Protein AF-A0A940JJ00-F1 (afdb_monomer_lite)

Foldseek 3Di:
DDDDDDDDPPPPPPPPPPPLPQPDFFDKFFDDKDKDDDDDDPLDPDDDDPPQNTDIDPGIAGNDDFADDWFWAAEPVRKTKTKHAHGKFAASNRHIDHFHFAPPLQQWHKIWIKIWDDDDRRGIDMGTLDMDTHGLPVERGKTKAAWYHAPQKIKIWIWGFDDACWDDDPPFTFGRLWTADTAFIWMDSHRPNDIDDGPGDSCGGLLNDGRPQNAKDAAGRKYWAHCDYNNPNVPPQKTKIKGFIEHPPDPPDDSSQPGQAWHFFIWMKIANDDPVIRSHLQRMWTFQFADPVRHTDTDSDPVRHDGPDGRGLQATDKYWYQDPVVRDIDMDGGSRCRRTVHDD

pLDDT: mean 90.69, std 15.45, range [32.84, 98.88]

Sequence (344 aa):
MRNNFFITFLVCGAVIFSDAKAQIPPDTLHFEPFVWKSEAPTSCPFPWSKELTGIKFLGRKSGLWFGDTWYPSWASDDKLYSPWTDGHVNRLDGTRDQSSSLIGGGQFATTGQGVMEGDDPMTLKVYSLGILTASALPYTGRYPSGSLVYNGVWYYSTYCLGPSGDAVYGNLHTNWPWMGPVVGFRYSTNYGRSWTDCPLTPDKPLFGETGINGYPVKIGSPHFVDFGKNMEYSPDGKAYLVAHGADTTDTKYRFWNDSWITGDQIYLLRVTPSIENINDKSKYEYYAGKDKKGEPIWTNDFNKIKPLLEWNDNMGCVTITYNPGLKKYLMCVTDGGNTVSEMH

Radius of gyration: 22.99 Å; chains: 1; bounding box: 64×93×50 Å

Secondary structure (DSSP, 8-state):
----------------------PPPPPEEE---EEE-----TT--SPPPSS---EEE-SEEE----EEEE--EE-TTS-EEEEEEEEEEE-TTS-EEEE-TTTTTTTT-EEEEEEEE-S-TTT-EEEEEEEEE---TTSSEEEEEEEEEETTEEEEEEEEEES-SSEEETTEEESS-EEEEEEEEEEESSTTSS-BPPS-BTTB-TT----GGG---SSEEEEE-B-SGGGTT-SSSPEEEEEEE--TT-SS--TTSS-SS--SEEEEEEE--STTTTT-GGG-EEEEEE-TTSPEEEES-GGG---SEE-TT---SEEEEEETTTTEEEEEE---TTSSSS--

Structure (mmCIF, N/CA/C/O backbone):
data_AF-A0A940JJ00-F1
#
_entry.id   AF-A0A940JJ00-F1
#
loop_
_atom_site.group_PDB
_atom_site.id
_atom_site.type_symbol
_atom_site.label_atom_id
_atom_site.label_alt_id
_atom_site.label_comp_id
_atom_site.label_asym_id
_atom_site.label_entity_id
_atom_site.label_seq_id
_atom_site.pdbx_PDB_ins_code
_atom_site.Cartn_x
_atom_site.Cartn_y
_atom_site.Cartn_z
_atom_site.occupancy
_atom_site.B_iso_or_equiv
_atom_site.auth_seq_id
_atom_site.auth_comp_id
_atom_site.auth_asym_id
_atom_site.auth_atom_id
_atom_site.pdbx_PDB_model_num
ATOM 1 N N . MET A 1 1 ? 41.783 -65.817 -21.230 1.00 44.56 1 MET A N 1
ATOM 2 C CA . MET A 1 1 ? 42.187 -64.487 -20.729 1.00 44.56 1 MET A CA 1
ATOM 3 C C . MET A 1 1 ? 41.525 -63.427 -21.596 1.00 44.56 1 MET A C 1
ATOM 5 O O . MET A 1 1 ? 42.001 -63.154 -22.687 1.00 44.56 1 MET A O 1
ATOM 9 N N . ARG A 1 2 ? 40.357 -62.930 -21.176 1.00 35.19 2 ARG A N 1
ATOM 10 C CA . ARG A 1 2 ? 39.651 -61.813 -21.819 1.00 35.19 2 ARG A CA 1
ATOM 11 C C . ARG A 1 2 ? 39.635 -60.679 -20.799 1.00 35.19 2 ARG A C 1
ATOM 13 O O . ARG A 1 2 ? 39.040 -60.835 -19.739 1.00 35.19 2 ARG A O 1
ATOM 20 N N . ASN A 1 3 ? 40.372 -59.612 -21.096 1.00 36.62 3 ASN A N 1
ATOM 21 C CA . ASN A 1 3 ? 40.446 -58.416 -20.266 1.00 36.62 3 ASN A CA 1
ATOM 22 C C . ASN A 1 3 ? 39.130 -57.643 -20.375 1.00 36.62 3 ASN A C 1
ATOM 24 O O . ASN A 1 3 ? 38.740 -57.232 -21.467 1.00 36.62 3 ASN A O 1
ATOM 28 N N . ASN A 1 4 ? 38.470 -57.446 -19.236 1.00 34.06 4 ASN A N 1
ATOM 29 C CA . ASN A 1 4 ? 37.343 -56.535 -19.089 1.00 34.06 4 ASN A CA 1
ATOM 30 C C . ASN A 1 4 ? 37.871 -55.096 -19.073 1.00 34.06 4 ASN A C 1
ATOM 32 O O . ASN A 1 4 ? 38.551 -54.700 -18.129 1.00 34.06 4 ASN A O 1
ATOM 36 N N . PHE A 1 5 ? 37.545 -54.313 -20.100 1.00 34.72 5 PHE A N 1
ATOM 37 C CA . PHE A 1 5 ? 37.681 -52.858 -20.068 1.00 34.72 5 PHE A CA 1
ATOM 38 C C . PHE A 1 5 ? 36.401 -52.265 -19.470 1.00 34.72 5 PHE A C 1
ATOM 40 O O . PHE A 1 5 ? 35.351 -52.271 -20.109 1.00 34.72 5 PHE A O 1
ATOM 47 N N . PHE A 1 6 ? 36.487 -51.763 -18.239 1.00 33.47 6 PHE A N 1
ATOM 48 C CA . PHE A 1 6 ? 35.488 -50.858 -17.675 1.00 33.47 6 PHE A CA 1
ATOM 49 C C . PHE A 1 6 ? 35.823 -49.433 -18.131 1.00 33.47 6 PHE A C 1
ATOM 51 O O . PHE A 1 6 ? 36.883 -48.907 -17.800 1.00 33.47 6 PHE A O 1
ATOM 58 N N . ILE A 1 7 ? 34.928 -48.817 -18.906 1.00 33.53 7 ILE A N 1
ATOM 59 C CA . ILE A 1 7 ? 34.978 -47.389 -19.237 1.00 33.53 7 ILE A CA 1
ATOM 60 C C . ILE A 1 7 ? 34.133 -46.661 -18.193 1.00 33.53 7 ILE A C 1
ATOM 62 O O . ILE A 1 7 ? 32.905 -46.737 -18.208 1.00 33.53 7 ILE A O 1
ATOM 66 N N . THR A 1 8 ? 34.794 -45.971 -17.270 1.00 33.16 8 THR A N 1
ATOM 67 C CA . THR A 1 8 ? 34.146 -45.070 -16.314 1.00 33.16 8 THR A CA 1
ATOM 68 C C . THR A 1 8 ? 33.878 -43.738 -17.011 1.00 33.16 8 THR A C 1
ATOM 70 O O . THR A 1 8 ? 34.810 -42.990 -17.298 1.00 33.16 8 THR A O 1
ATOM 73 N N . PHE A 1 9 ? 32.611 -43.427 -17.292 1.00 32.97 9 PHE A N 1
ATOM 74 C CA . PHE A 1 9 ? 32.206 -42.083 -17.706 1.00 32.97 9 PHE A CA 1
ATOM 75 C C . PHE A 1 9 ? 32.206 -41.164 -16.481 1.00 32.97 9 PHE A C 1
ATOM 77 O O . PHE A 1 9 ? 31.298 -41.204 -15.654 1.00 32.97 9 PHE A O 1
ATOM 84 N N . LEU A 1 10 ? 33.244 -40.337 -16.362 1.00 32.84 10 LEU A N 1
ATOM 85 C CA . LEU A 1 10 ? 33.286 -39.238 -15.407 1.00 32.84 10 LEU A CA 1
ATOM 86 C C . LEU A 1 10 ? 32.466 -38.076 -15.991 1.00 32.84 10 LEU A C 1
ATOM 88 O O . LEU A 1 10 ? 32.959 -37.300 -16.807 1.00 32.84 10 LEU A O 1
ATOM 92 N N . VAL A 1 11 ? 31.190 -37.973 -15.619 1.00 37.66 11 VAL A N 1
ATOM 93 C CA . VAL A 1 11 ? 30.383 -36.784 -15.921 1.00 37.66 11 VAL A CA 1
ATOM 94 C C . VAL A 1 11 ? 30.796 -35.694 -14.933 1.00 37.66 11 VAL A C 1
ATOM 96 O O . VAL A 1 11 ? 30.236 -35.575 -13.846 1.00 37.66 11 VAL A O 1
ATOM 99 N N . CYS A 1 12 ? 31.809 -34.905 -15.296 1.00 34.50 12 CYS A N 1
ATOM 100 C CA . CYS A 1 12 ? 32.065 -33.620 -14.653 1.00 34.50 12 CYS A CA 1
ATOM 101 C C . CYS A 1 12 ? 30.927 -32.666 -15.029 1.00 34.50 12 CYS A C 1
ATOM 103 O O . CYS A 1 12 ? 30.996 -31.963 -16.036 1.00 34.50 12 CYS A O 1
ATOM 105 N N . GLY A 1 13 ? 29.860 -32.663 -14.231 1.00 35.84 13 GLY A N 1
ATOM 106 C CA . GLY A 1 13 ? 28.885 -31.583 -14.246 1.00 35.84 13 GLY A CA 1
ATOM 107 C C . GLY A 1 13 ? 29.591 -30.304 -13.816 1.00 35.84 13 GLY A C 1
ATOM 108 O O . GLY A 1 13 ? 29.854 -30.109 -12.632 1.00 35.84 13 GLY A O 1
ATOM 109 N N . ALA A 1 14 ? 29.944 -29.458 -14.781 1.00 35.00 14 ALA A N 1
ATOM 110 C CA . ALA A 1 14 ? 30.375 -28.101 -14.506 1.00 35.00 14 ALA A CA 1
ATOM 111 C C . ALA A 1 14 ? 29.210 -27.381 -13.819 1.00 35.00 14 ALA A C 1
ATOM 113 O O . ALA A 1 14 ? 28.226 -27.010 -14.461 1.00 35.00 14 ALA A O 1
ATOM 114 N N . VAL A 1 15 ? 29.302 -27.214 -12.501 1.00 37.66 15 VAL A N 1
ATOM 115 C CA . VAL A 1 15 ? 28.490 -26.234 -11.788 1.00 37.66 15 VAL A CA 1
ATOM 116 C C . VAL A 1 15 ? 29.002 -24.883 -12.260 1.00 37.66 15 VAL A C 1
ATOM 118 O O . VAL A 1 15 ? 30.015 -24.382 -11.776 1.00 37.66 15 VAL A O 1
ATOM 121 N N . ILE A 1 16 ? 28.344 -24.324 -13.273 1.00 35.94 16 ILE A N 1
ATOM 122 C CA . ILE A 1 16 ? 28.496 -22.914 -13.600 1.00 35.94 16 ILE A CA 1
ATOM 123 C C . ILE A 1 16 ? 27.848 -22.181 -12.430 1.00 35.94 16 ILE A C 1
ATOM 125 O O . ILE A 1 16 ? 26.635 -21.981 -12.397 1.00 35.94 16 ILE A O 1
ATOM 129 N N . PHE A 1 17 ? 28.655 -21.815 -11.436 1.00 37.50 17 PHE A N 1
ATOM 130 C CA . PHE A 1 17 ? 28.321 -20.665 -10.621 1.00 37.50 17 PHE A CA 1
ATOM 131 C C . PHE A 1 17 ? 28.290 -19.498 -11.601 1.00 37.50 17 PHE A C 1
ATOM 133 O O . PHE A 1 17 ? 29.327 -19.055 -12.090 1.00 37.50 17 PHE A O 1
ATOM 140 N N . SER A 1 18 ? 27.092 -19.056 -11.983 1.00 39.31 18 SER A N 1
ATOM 141 C CA . SER A 1 18 ? 26.970 -17.705 -12.494 1.00 39.31 18 SER A CA 1
ATOM 142 C C . SER A 1 18 ? 27.413 -16.828 -11.334 1.00 39.31 18 SER A C 1
ATOM 144 O O . SER A 1 18 ? 26.672 -16.688 -10.358 1.00 39.31 18 SER A O 1
ATOM 146 N N . ASP A 1 19 ? 28.632 -16.303 -11.404 1.00 40.75 19 ASP A N 1
ATOM 147 C CA . ASP A 1 19 ? 29.010 -15.139 -10.625 1.00 40.75 19 ASP A CA 1
ATOM 148 C C . ASP A 1 19 ? 28.025 -14.044 -11.035 1.00 40.75 19 ASP A C 1
ATOM 150 O O . ASP A 1 19 ? 28.226 -13.324 -12.015 1.00 40.75 19 ASP A O 1
ATOM 154 N N . ALA A 1 20 ? 26.887 -13.982 -10.335 1.00 44.97 20 ALA A N 1
ATOM 155 C CA . ALA A 1 20 ? 26.045 -12.808 -10.312 1.00 44.97 20 ALA A CA 1
ATOM 156 C C . ALA A 1 20 ? 27.013 -11.695 -9.952 1.00 44.97 20 ALA A C 1
ATOM 158 O O . ALA A 1 20 ? 27.569 -11.716 -8.851 1.00 44.97 20 ALA A O 1
ATOM 159 N N . LYS A 1 21 ? 27.315 -10.821 -10.920 1.00 53.66 21 LYS A N 1
ATOM 160 C CA . LYS A 1 21 ? 28.239 -9.704 -10.726 1.00 53.66 21 LYS A CA 1
ATOM 161 C C . LYS A 1 21 ? 27.839 -9.073 -9.406 1.00 53.66 21 LYS A C 1
ATOM 163 O O . LYS A 1 21 ? 26.704 -8.611 -9.297 1.00 53.66 21 LYS A O 1
ATOM 168 N N . ALA A 1 22 ? 28.705 -9.188 -8.396 1.00 56.75 22 ALA A N 1
ATOM 169 C CA . ALA A 1 22 ? 28.368 -8.789 -7.042 1.00 56.75 22 ALA A CA 1
ATOM 170 C C . ALA A 1 22 ? 27.810 -7.369 -7.124 1.00 56.75 22 ALA A C 1
ATOM 172 O O . ALA A 1 22 ? 28.500 -6.472 -7.614 1.00 56.75 22 ALA A O 1
ATOM 173 N N . GLN A 1 23 ? 26.531 -7.195 -6.775 1.00 68.44 23 GLN A N 1
ATOM 174 C CA . GLN A 1 23 ? 25.928 -5.873 -6.810 1.00 68.44 23 GLN A CA 1
ATOM 175 C C . GLN A 1 23 ? 26.786 -4.964 -5.939 1.00 68.44 23 GLN A C 1
ATOM 177 O O . GLN A 1 23 ? 27.086 -5.303 -4.793 1.00 68.44 23 GLN A O 1
ATOM 182 N N . ILE A 1 24 ? 27.238 -3.856 -6.522 1.00 70.44 24 ILE A N 1
ATOM 183 C CA . ILE A 1 24 ? 28.052 -2.880 -5.810 1.00 70.44 24 ILE A CA 1
ATOM 184 C C . ILE A 1 24 ? 27.194 -2.363 -4.647 1.00 70.44 24 ILE A C 1
ATOM 186 O O . ILE A 1 24 ? 26.051 -1.965 -4.900 1.00 70.44 24 ILE A O 1
ATOM 190 N N . PRO A 1 25 ? 27.693 -2.403 -3.395 1.00 76.25 25 PRO A N 1
ATOM 191 C CA . PRO A 1 25 ? 26.965 -1.856 -2.259 1.00 76.25 25 PRO A CA 1
ATOM 192 C C . PRO A 1 25 ? 26.561 -0.402 -2.526 1.00 76.25 25 PRO A C 1
ATOM 194 O O . PRO A 1 25 ? 27.319 0.320 -3.180 1.00 76.25 25 PRO A O 1
ATOM 197 N N . PRO A 1 26 ? 25.392 0.046 -2.039 1.00 83.94 26 PRO A N 1
ATOM 198 C CA . PRO A 1 26 ? 24.998 1.434 -2.209 1.00 83.94 26 PRO A CA 1
ATOM 199 C C . PRO A 1 26 ? 25.985 2.361 -1.499 1.00 83.94 26 PRO A C 1
ATOM 201 O O . PRO A 1 26 ? 26.572 2.004 -0.473 1.00 83.94 26 PRO A O 1
ATOM 204 N N . ASP A 1 27 ? 26.099 3.590 -1.996 1.00 88.88 27 ASP A N 1
ATOM 205 C CA . ASP A 1 27 ? 26.839 4.622 -1.283 1.00 88.88 27 ASP A CA 1
ATOM 206 C C . ASP A 1 27 ? 26.281 4.799 0.133 1.00 88.88 27 ASP A C 1
ATOM 208 O O . ASP A 1 27 ? 25.075 4.719 0.379 1.00 88.88 27 ASP A O 1
ATOM 212 N N . THR A 1 28 ? 27.165 5.070 1.087 1.00 93.00 28 THR A N 1
ATOM 213 C CA . THR A 1 28 ? 26.748 5.558 2.399 1.00 93.00 28 THR A CA 1
ATOM 214 C C . THR A 1 28 ? 26.722 7.076 2.359 1.00 93.00 28 THR A C 1
ATOM 216 O O . THR A 1 28 ? 27.753 7.711 2.152 1.00 93.00 28 THR A O 1
ATOM 219 N N . LEU A 1 29 ? 25.554 7.661 2.603 1.00 93.81 29 LEU A N 1
ATOM 220 C CA . LEU A 1 29 ? 25.380 9.106 2.661 1.00 93.81 29 LEU A CA 1
ATOM 221 C C . LEU A 1 29 ? 25.318 9.567 4.116 1.00 93.81 29 LEU A C 1
ATOM 223 O O . LEU A 1 29 ? 24.692 8.917 4.960 1.00 93.81 29 LEU A O 1
ATOM 227 N N . HIS A 1 30 ? 25.945 10.710 4.386 1.00 95.88 30 HIS A N 1
ATOM 228 C CA . HIS A 1 30 ? 26.040 11.306 5.713 1.00 95.88 30 HIS A CA 1
ATOM 229 C C . HIS A 1 30 ? 25.425 12.706 5.745 1.00 95.88 30 HIS A C 1
ATOM 231 O O . HIS A 1 30 ? 25.476 13.438 4.759 1.00 95.88 30 HIS A O 1
ATOM 237 N N . PHE A 1 31 ? 24.847 13.065 6.886 1.00 95.00 31 PHE A N 1
ATOM 238 C CA . PHE A 1 31 ? 24.313 14.394 7.184 1.00 95.00 31 PHE A CA 1
ATOM 239 C C . PHE A 1 31 ? 24.409 14.657 8.690 1.00 95.00 31 PHE A C 1
ATOM 241 O O .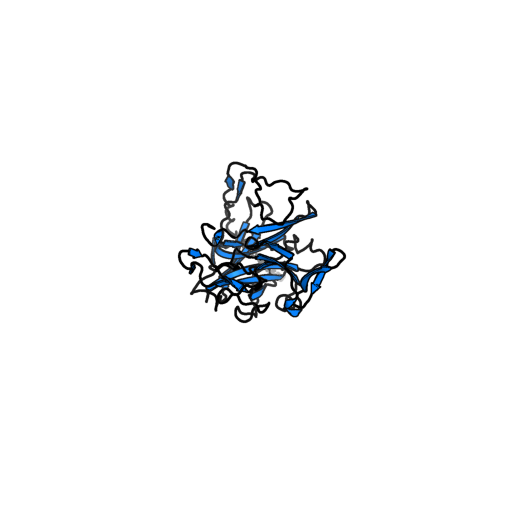 PHE A 1 31 ? 24.599 13.723 9.468 1.00 95.00 31 PHE A O 1
ATOM 248 N N . GLU A 1 32 ? 24.279 15.913 9.114 1.00 97.62 32 GLU A N 1
ATOM 249 C CA . GLU A 1 32 ? 24.322 16.242 10.540 1.00 97.62 32 GLU A CA 1
ATOM 250 C C . GLU A 1 32 ? 23.150 15.581 11.287 1.00 97.62 32 GLU A C 1
ATOM 252 O O . GLU A 1 32 ? 21.994 15.772 10.898 1.00 97.62 32 GLU A O 1
ATOM 257 N N . PRO A 1 33 ? 23.400 14.793 12.349 1.00 97.56 33 PRO A N 1
ATOM 258 C CA . PRO A 1 33 ? 22.334 14.204 13.146 1.00 97.56 33 PRO A CA 1
ATOM 259 C C . PRO A 1 33 ? 21.458 15.282 13.788 1.00 97.56 33 PRO A C 1
ATOM 261 O O . PRO A 1 33 ? 21.962 16.254 14.348 1.00 97.56 33 PRO A O 1
ATOM 264 N N . PHE A 1 34 ? 20.144 15.072 13.803 1.00 96.88 34 PHE A N 1
ATOM 265 C CA . PHE A 1 34 ? 19.212 16.010 14.424 1.00 96.88 34 PHE A CA 1
ATOM 266 C C . PHE A 1 34 ? 18.031 15.290 15.072 1.00 96.88 34 PHE A C 1
ATOM 268 O O . PHE A 1 34 ? 17.657 14.176 14.698 1.00 96.88 34 PHE A O 1
ATOM 275 N N . VAL A 1 35 ? 17.447 15.934 16.079 1.00 96.19 35 VAL A N 1
ATOM 276 C CA . VAL A 1 35 ? 16.165 15.517 16.650 1.00 96.19 35 VAL A CA 1
ATOM 277 C C . VAL A 1 35 ? 15.070 16.177 15.829 1.00 96.19 35 VAL A C 1
ATOM 279 O O . VAL A 1 35 ? 15.075 17.396 15.656 1.00 96.19 35 VAL A O 1
ATOM 282 N N . TRP A 1 36 ? 14.152 15.376 15.302 1.00 93.38 36 TRP A N 1
ATOM 283 C CA . TRP A 1 36 ? 13.002 15.894 14.583 1.00 93.38 36 TRP A CA 1
ATOM 284 C C . TRP A 1 36 ? 12.092 16.642 15.553 1.00 93.38 36 TRP A C 1
ATOM 286 O O . TRP A 1 36 ? 11.691 16.112 16.593 1.00 93.38 36 TRP A O 1
ATOM 296 N N . LYS A 1 37 ? 11.799 17.897 15.219 1.00 90.56 37 LYS A N 1
ATOM 297 C CA . LYS A 1 37 ? 10.940 18.754 16.024 1.00 90.56 37 LYS A CA 1
ATOM 298 C C . LYS A 1 37 ? 9.490 18.381 15.731 1.00 90.56 37 LYS A C 1
ATOM 300 O O . LYS A 1 37 ? 8.967 18.701 14.671 1.00 90.56 37 LYS A O 1
ATOM 305 N N . SER A 1 38 ? 8.866 17.667 16.660 1.00 85.81 38 SER A N 1
ATOM 306 C CA . SER A 1 38 ? 7.478 17.245 16.503 1.00 85.81 38 SER A CA 1
ATOM 307 C C . SER A 1 38 ? 6.548 18.420 16.807 1.00 85.81 38 SER A C 1
ATOM 309 O O . SER A 1 38 ? 6.347 18.766 17.970 1.00 85.81 38 SER A O 1
ATOM 311 N N . GLU A 1 39 ? 5.978 19.030 15.770 1.00 84.94 39 GLU A N 1
ATOM 312 C CA . GLU A 1 39 ? 5.044 20.159 15.874 1.00 84.94 39 GLU A CA 1
ATOM 313 C C . GLU A 1 39 ? 3.749 19.821 15.137 1.00 84.94 39 GLU A C 1
ATOM 315 O O . GLU A 1 39 ? 3.539 20.227 13.999 1.00 84.94 39 GLU A O 1
ATOM 320 N N . ALA A 1 40 ? 2.883 19.029 15.773 1.00 83.75 40 ALA A N 1
ATOM 321 C CA . ALA A 1 40 ? 1.558 18.788 15.216 1.00 83.75 40 ALA A CA 1
ATOM 322 C C . ALA A 1 40 ? 0.738 20.094 15.251 1.00 83.75 40 ALA A C 1
ATOM 324 O O . ALA A 1 40 ? 0.780 20.806 16.263 1.00 83.75 40 ALA A O 1
ATOM 325 N N . PRO A 1 41 ? -0.021 20.418 14.191 1.00 85.25 41 PRO A N 1
ATOM 326 C CA . PRO A 1 41 ? -0.912 21.573 14.194 1.00 85.25 41 PRO A CA 1
ATOM 327 C C . PRO A 1 41 ? -1.976 21.433 15.290 1.00 85.25 41 PRO A C 1
ATOM 329 O O . PRO A 1 41 ? -2.355 20.331 15.688 1.00 85.25 41 PRO A O 1
ATOM 332 N N . THR A 1 42 ? -2.506 22.564 15.758 1.00 86.81 42 THR A N 1
ATOM 333 C CA . THR A 1 42 ? -3.519 22.606 16.831 1.00 86.81 42 THR A CA 1
ATOM 334 C C . THR A 1 42 ? -4.826 21.894 16.473 1.00 86.81 42 THR A C 1
ATOM 336 O O . THR A 1 42 ? -5.595 21.560 17.370 1.00 86.81 42 THR A O 1
ATOM 339 N N . SER A 1 43 ? -5.076 21.656 15.183 1.00 89.31 43 SER A N 1
ATOM 340 C CA . SER A 1 43 ? -6.220 20.905 14.662 1.00 89.31 43 SER A CA 1
ATOM 341 C C . SER A 1 43 ? -6.061 19.384 14.745 1.00 89.31 43 SER A C 1
ATOM 343 O O . SER A 1 43 ? -7.041 18.680 14.507 1.00 89.31 43 SER A O 1
ATOM 345 N N . CYS A 1 44 ? -4.871 18.867 15.073 1.00 91.88 44 CYS A N 1
ATOM 346 C CA . CYS A 1 44 ? -4.629 17.431 15.184 1.00 91.88 44 CYS A CA 1
ATOM 347 C C . CYS A 1 44 ? -5.499 16.821 16.301 1.00 91.88 44 CYS A C 1
ATOM 349 O O . CYS A 1 44 ? -5.365 17.216 17.464 1.00 91.88 44 CYS A O 1
ATOM 351 N N . PRO A 1 45 ? -6.371 15.842 15.993 1.00 93.69 45 PRO A N 1
ATOM 352 C CA . PRO A 1 45 ? -7.280 15.267 16.981 1.00 93.69 45 PRO A CA 1
ATOM 353 C C . PRO A 1 45 ? -6.608 14.201 17.862 1.00 93.69 45 PRO A C 1
ATOM 355 O O . PRO A 1 45 ? -7.228 13.693 18.799 1.00 93.69 45 PRO A O 1
ATOM 358 N N . PHE A 1 46 ? -5.356 13.829 17.572 1.00 93.25 46 PHE A N 1
ATOM 359 C CA . PHE A 1 46 ? -4.667 12.743 18.263 1.00 93.25 46 PHE A CA 1
ATOM 360 C C . PHE A 1 46 ? -3.861 13.250 19.457 1.00 93.25 46 PHE A C 1
ATOM 362 O O . PHE A 1 46 ? -3.109 14.220 19.343 1.00 93.25 46 PHE A O 1
ATOM 369 N N . PRO A 1 47 ? -3.964 12.580 20.616 1.00 92.94 47 PRO A N 1
ATOM 370 C CA . PRO A 1 47 ? -3.163 12.940 21.767 1.00 92.94 47 PRO A CA 1
ATOM 371 C C . PRO A 1 47 ? -1.689 12.605 21.529 1.00 92.94 47 PRO A C 1
ATOM 373 O O . PRO A 1 47 ? -1.344 11.593 20.917 1.00 92.94 47 PRO A O 1
ATOM 376 N N . TRP A 1 48 ? -0.817 13.417 22.118 1.00 92.31 48 TRP A N 1
ATOM 377 C CA . TRP A 1 48 ? 0.609 13.129 22.179 1.00 92.31 48 TRP A CA 1
ATOM 378 C C . TRP A 1 48 ? 0.886 11.788 22.862 1.00 92.31 48 TRP A C 1
ATOM 380 O O . TRP A 1 48 ? 0.313 11.466 23.910 1.00 92.31 48 TRP A O 1
ATOM 390 N N . SER A 1 49 ? 1.811 11.021 22.283 1.00 92.62 49 SER A N 1
ATOM 391 C CA . SER A 1 49 ? 2.295 9.792 22.903 1.00 92.62 49 SER A CA 1
ATOM 392 C C . SER A 1 49 ? 3.022 10.105 24.210 1.00 92.62 49 SER A C 1
ATOM 394 O O . SER A 1 49 ? 3.853 11.008 24.283 1.00 92.62 49 SER A O 1
ATOM 396 N N . LYS A 1 50 ? 2.716 9.328 25.253 1.00 93.31 50 LYS A N 1
ATOM 397 C CA . LYS A 1 50 ? 3.392 9.405 26.559 1.00 93.31 50 LYS A CA 1
ATOM 398 C C . LYS A 1 50 ? 4.616 8.488 26.650 1.00 93.31 50 LYS A C 1
ATOM 400 O O . LYS A 1 50 ? 5.380 8.599 27.600 1.00 93.31 50 LYS A O 1
ATOM 405 N N . GLU A 1 51 ? 4.776 7.576 25.690 1.00 93.62 51 GLU A N 1
ATOM 406 C CA . GLU A 1 51 ? 5.835 6.556 25.675 1.00 93.62 51 GLU A CA 1
ATOM 407 C C . GLU A 1 51 ? 6.895 6.841 24.601 1.00 93.62 51 GLU A C 1
ATOM 409 O O . GLU A 1 51 ? 8.084 6.656 24.840 1.00 93.62 51 GLU A O 1
ATOM 414 N N . LEU A 1 52 ? 6.474 7.319 23.425 1.00 91.75 52 LEU A N 1
ATOM 415 C CA . LEU A 1 52 ? 7.350 7.653 22.298 1.00 91.75 52 LEU A CA 1
ATOM 416 C C . LEU A 1 52 ? 7.364 9.172 22.124 1.00 91.75 52 LEU A C 1
ATOM 418 O O . LEU A 1 52 ? 6.461 9.738 21.516 1.00 91.75 52 LEU A O 1
ATOM 422 N N . THR A 1 53 ? 8.361 9.835 22.705 1.00 91.88 53 THR A N 1
ATOM 423 C CA . THR A 1 53 ? 8.368 11.299 22.879 1.00 91.88 53 THR A CA 1
ATOM 424 C C . THR A 1 53 ? 9.208 12.059 21.852 1.00 91.88 53 THR A C 1
ATOM 426 O O . THR A 1 53 ? 9.259 13.285 21.897 1.00 91.88 53 THR A O 1
ATOM 429 N N . GLY A 1 54 ? 9.862 11.368 20.915 1.00 91.81 54 GLY A N 1
ATOM 430 C CA . GLY A 1 54 ? 10.634 12.019 19.860 1.00 91.81 54 GLY A CA 1
ATOM 431 C C . GLY A 1 54 ? 11.288 11.048 18.883 1.00 91.81 54 GLY A C 1
ATOM 432 O O . GLY A 1 54 ? 11.367 9.845 19.131 1.00 91.81 54 GLY A O 1
ATOM 433 N N . ILE A 1 55 ? 11.777 11.599 17.772 1.00 93.19 55 ILE A N 1
ATOM 434 C CA . ILE A 1 55 ? 12.504 10.880 16.720 1.00 93.19 55 ILE A CA 1
ATOM 435 C C . ILE A 1 55 ? 13.858 11.566 16.532 1.00 93.19 55 ILE A C 1
ATOM 437 O O . ILE A 1 55 ? 13.927 12.789 16.418 1.00 93.19 55 ILE A O 1
ATOM 441 N N . LYS A 1 56 ? 14.945 10.791 16.490 1.00 94.88 56 LYS A N 1
ATOM 442 C CA . LYS A 1 56 ? 16.290 11.293 16.181 1.00 94.88 56 LYS A CA 1
ATOM 443 C C . LYS A 1 56 ? 16.798 10.650 14.901 1.00 94.88 56 LYS A C 1
ATOM 445 O O . LYS A 1 56 ? 16.924 9.431 14.827 1.00 94.88 56 LYS A O 1
ATOM 450 N N . PHE A 1 57 ? 17.164 11.480 13.934 1.00 95.06 57 PHE A N 1
ATOM 451 C CA . PHE A 1 57 ? 17.882 11.049 12.746 1.00 95.06 57 PHE A CA 1
ATOM 452 C C . PHE A 1 57 ? 19.377 10.983 13.059 1.00 95.06 57 PHE A C 1
ATOM 454 O O . PHE A 1 57 ? 19.962 11.931 13.582 1.00 95.06 57 PHE A O 1
ATOM 461 N N . LEU A 1 58 ? 19.997 9.840 12.758 1.00 94.94 58 LEU A N 1
ATOM 462 C CA . LEU A 1 58 ? 21.377 9.543 13.157 1.00 94.94 58 LEU A CA 1
ATOM 463 C C . LEU A 1 58 ? 22.441 10.062 12.179 1.00 94.94 58 LEU A C 1
ATOM 465 O O . LEU A 1 58 ? 23.621 9.809 12.398 1.00 94.94 58 LEU A O 1
ATOM 469 N N . GLY A 1 59 ? 22.052 10.767 11.114 1.00 95.62 59 GLY A N 1
ATOM 470 C CA . GLY A 1 59 ? 23.014 11.355 10.180 1.00 95.62 59 GLY A CA 1
ATOM 471 C C . GLY A 1 59 ? 23.632 10.377 9.180 1.00 95.62 59 GLY A C 1
ATOM 472 O O . GLY A 1 59 ? 24.682 10.659 8.606 1.00 95.62 59 GLY A O 1
ATOM 473 N N . ARG A 1 60 ? 23.021 9.205 8.979 1.00 94.19 60 ARG A N 1
ATOM 474 C CA . ARG A 1 60 ? 23.481 8.190 8.025 1.00 94.19 60 ARG A CA 1
ATOM 475 C C . ARG A 1 60 ? 22.293 7.565 7.307 1.00 94.19 60 ARG A C 1
ATOM 477 O O . ARG A 1 60 ? 21.310 7.212 7.957 1.00 94.19 60 ARG A O 1
ATOM 484 N N . LYS A 1 61 ? 22.393 7.408 5.988 1.00 92.44 61 LYS A N 1
ATOM 485 C CA . LYS A 1 61 ? 21.415 6.680 5.167 1.00 92.44 61 LYS A CA 1
ATOM 486 C C . LYS A 1 61 ? 22.094 5.965 4.004 1.00 92.44 61 LYS A C 1
ATOM 488 O O . LYS A 1 61 ? 23.181 6.366 3.585 1.00 92.44 61 LYS A O 1
ATOM 493 N N . SER A 1 62 ? 21.434 4.958 3.443 1.00 91.31 62 SER A N 1
ATOM 494 C CA . SER A 1 62 ? 21.878 4.356 2.190 1.00 91.31 62 SER A CA 1
ATOM 495 C C . SER A 1 62 ? 21.619 5.283 0.994 1.00 91.31 62 SER A C 1
ATOM 497 O O . SER A 1 62 ? 20.739 6.156 1.000 1.00 91.31 62 SER A O 1
ATOM 499 N N . GLY A 1 63 ? 22.430 5.104 -0.042 1.00 89.81 63 GLY A N 1
ATOM 500 C CA . GLY A 1 63 ? 22.316 5.731 -1.355 1.00 89.81 63 GLY A CA 1
ATOM 501 C C . GLY A 1 63 ? 21.411 4.957 -2.313 1.00 89.81 63 GLY A C 1
ATOM 502 O O . GLY A 1 63 ? 21.471 5.184 -3.515 1.00 89.81 63 GLY A O 1
ATOM 503 N N . LEU A 1 64 ? 20.599 4.024 -1.803 1.00 87.81 64 LEU A N 1
ATOM 504 C CA . LEU A 1 64 ? 19.634 3.287 -2.613 1.00 87.81 64 LEU A CA 1
ATOM 505 C C . LEU A 1 64 ? 18.605 4.264 -3.195 1.00 87.81 64 LEU A C 1
ATOM 507 O O . LEU A 1 64 ? 17.968 5.021 -2.463 1.00 87.81 64 LEU A O 1
ATOM 511 N N . TRP A 1 65 ? 18.450 4.234 -4.517 1.00 86.25 65 TRP A N 1
ATOM 512 C CA . TRP A 1 65 ? 17.483 5.051 -5.240 1.00 86.25 65 TRP A CA 1
ATOM 513 C C . TRP A 1 65 ? 16.965 4.275 -6.448 1.00 86.25 65 TRP A C 1
ATOM 515 O O . TRP A 1 65 ? 17.704 3.996 -7.395 1.00 86.25 65 TRP A O 1
ATOM 525 N N . PHE A 1 66 ? 15.696 3.876 -6.382 1.00 87.38 66 PHE A N 1
ATOM 526 C CA . PHE A 1 66 ? 15.140 2.888 -7.301 1.00 87.38 66 PHE A CA 1
ATOM 527 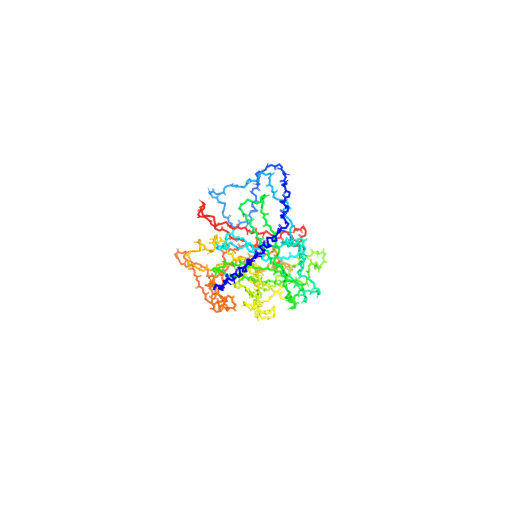C C . PHE A 1 66 ? 13.879 3.339 -8.017 1.00 87.38 66 PHE A C 1
ATOM 529 O O . PHE A 1 66 ? 13.741 3.000 -9.185 1.00 87.38 66 PHE A O 1
ATOM 536 N N . GLY A 1 67 ? 12.988 4.074 -7.359 1.00 90.19 67 GLY A N 1
ATOM 537 C CA . GLY A 1 67 ? 11.750 4.587 -7.939 1.00 90.19 67 GLY A CA 1
ATOM 538 C C . GLY A 1 67 ? 10.812 5.126 -6.867 1.00 90.19 67 GLY A C 1
ATOM 539 O O . GLY A 1 67 ? 11.157 5.086 -5.683 1.00 90.19 67 GLY A O 1
ATOM 540 N N . ASP A 1 68 ? 9.643 5.597 -7.289 1.00 88.75 68 ASP A N 1
ATOM 541 C CA . ASP A 1 68 ? 8.684 6.287 -6.418 1.00 88.75 68 ASP A CA 1
ATOM 542 C C . ASP A 1 68 ? 8.026 5.361 -5.389 1.00 88.75 68 ASP A C 1
ATOM 544 O O . ASP A 1 68 ? 7.706 5.784 -4.280 1.00 88.75 68 ASP A O 1
ATOM 548 N N . THR A 1 69 ? 7.826 4.085 -5.735 1.00 92.50 69 THR A N 1
ATOM 549 C CA . THR A 1 69 ? 7.061 3.140 -4.904 1.00 92.50 69 THR A CA 1
ATOM 550 C C . THR A 1 69 ? 7.838 1.876 -4.582 1.00 92.50 69 THR A C 1
ATOM 552 O O . THR A 1 69 ? 8.437 1.274 -5.470 1.00 92.50 69 THR A O 1
ATOM 555 N N . TRP A 1 70 ? 7.783 1.465 -3.311 1.00 94.56 70 TRP A N 1
ATOM 556 C CA . TRP A 1 70 ? 8.282 0.193 -2.785 1.00 94.56 70 TRP A CA 1
ATOM 557 C C . TRP A 1 70 ? 7.415 -0.236 -1.593 1.00 94.56 70 TRP A C 1
ATOM 559 O O . TRP A 1 70 ? 7.293 0.496 -0.614 1.00 94.56 70 TRP A O 1
ATOM 569 N N . TYR A 1 71 ? 6.840 -1.435 -1.663 1.00 95.75 71 TYR A N 1
ATOM 570 C CA . TYR A 1 71 ? 5.978 -2.032 -0.641 1.00 95.75 71 TYR A CA 1
ATOM 571 C C . TYR A 1 71 ? 6.538 -3.400 -0.227 1.00 95.75 71 TYR A C 1
ATOM 573 O O . TYR A 1 71 ? 6.098 -4.434 -0.740 1.00 95.75 71 TYR A O 1
ATOM 581 N N . PRO A 1 72 ? 7.564 -3.430 0.637 1.00 95.94 72 PRO A N 1
ATOM 582 C CA . PRO A 1 72 ? 8.187 -4.672 1.067 1.00 95.94 72 PRO A CA 1
ATOM 583 C C . PRO A 1 72 ? 7.231 -5.551 1.874 1.00 95.94 72 PRO A C 1
ATOM 585 O O . PRO A 1 72 ? 6.521 -5.073 2.752 1.00 95.94 72 PRO A O 1
ATOM 588 N N . SER A 1 73 ? 7.294 -6.858 1.634 1.00 98.31 73 SER A N 1
ATOM 589 C CA . SER A 1 73 ? 6.746 -7.882 2.521 1.00 98.31 73 SER A CA 1
ATOM 590 C C . SER A 1 73 ? 7.827 -8.898 2.866 1.00 98.31 73 SER A C 1
ATOM 592 O O . SER A 1 73 ? 8.495 -9.424 1.972 1.00 98.31 73 SER A O 1
ATOM 594 N N . TRP A 1 74 ? 7.975 -9.200 4.157 1.00 98.19 74 TRP A N 1
ATOM 595 C CA . TRP A 1 74 ? 9.002 -10.113 4.656 1.00 98.19 74 TRP A CA 1
ATOM 596 C C . TRP A 1 74 ? 8.558 -11.565 4.539 1.00 98.19 74 TRP A C 1
ATOM 598 O O . TRP A 1 74 ? 7.614 -12.010 5.190 1.00 98.19 74 TRP A O 1
ATOM 608 N N . ALA A 1 75 ? 9.245 -12.311 3.687 1.00 98.31 75 ALA A N 1
ATOM 609 C CA . ALA A 1 75 ? 8.938 -13.695 3.390 1.00 98.31 75 ALA A CA 1
ATOM 610 C C . ALA A 1 75 ? 9.649 -14.685 4.325 1.00 98.31 75 ALA A C 1
ATOM 612 O O . ALA A 1 75 ? 10.632 -14.381 5.002 1.00 98.31 75 ALA A O 1
ATOM 613 N N . SER A 1 76 ? 9.179 -15.932 4.307 1.00 97.69 76 SER A N 1
ATOM 614 C CA . SER A 1 76 ? 9.753 -17.041 5.076 1.00 97.69 76 SER A CA 1
ATOM 615 C C . SER A 1 76 ? 11.214 -17.362 4.728 1.00 97.69 76 SER A C 1
ATOM 617 O O . SER A 1 76 ? 11.929 -17.889 5.577 1.00 97.69 76 SER A O 1
ATOM 619 N N . ASP A 1 77 ? 11.669 -17.038 3.515 1.00 97.31 77 ASP A N 1
ATOM 620 C CA . ASP A 1 77 ? 13.048 -17.241 3.046 1.00 97.31 77 ASP A CA 1
ATOM 621 C C . ASP A 1 77 ? 14.004 -16.099 3.434 1.00 97.31 77 ASP A C 1
ATOM 623 O O . ASP A 1 77 ? 15.123 -16.039 2.929 1.00 97.31 77 ASP A O 1
ATOM 627 N N . ASP A 1 78 ? 13.560 -15.226 4.341 1.00 96.94 78 ASP A N 1
ATOM 628 C CA . ASP A 1 78 ? 14.331 -14.118 4.905 1.00 96.94 78 ASP A CA 1
ATOM 629 C C . ASP A 1 78 ? 14.668 -12.986 3.927 1.00 96.94 78 ASP A C 1
ATOM 631 O O . ASP A 1 78 ? 15.604 -12.222 4.146 1.00 96.94 78 ASP A O 1
ATOM 635 N N . LYS A 1 79 ? 13.878 -12.854 2.858 1.00 98.00 79 LYS A N 1
ATOM 636 C CA . LYS A 1 79 ? 13.957 -11.732 1.918 1.00 98.00 79 LYS A CA 1
ATOM 637 C C . LYS A 1 79 ? 12.729 -10.839 2.016 1.00 98.00 79 LYS A C 1
ATOM 639 O O . LYS A 1 79 ? 11.647 -11.284 2.414 1.00 98.00 79 LYS A O 1
ATOM 644 N N . LEU A 1 80 ? 12.886 -9.589 1.592 1.00 97.75 80 LEU A N 1
ATOM 645 C CA . LEU A 1 80 ? 11.763 -8.689 1.351 1.00 97.75 80 LEU A CA 1
ATOM 646 C C . LEU A 1 80 ? 11.440 -8.687 -0.141 1.00 97.75 80 LEU A C 1
ATOM 648 O O . LEU A 1 80 ? 12.322 -8.484 -0.976 1.00 97.75 80 LEU A O 1
ATOM 652 N N . TYR A 1 81 ? 10.167 -8.867 -0.469 1.00 98.50 81 TYR A N 1
ATOM 653 C CA . TYR A 1 81 ? 9.666 -8.779 -1.838 1.00 98.50 81 TYR A CA 1
ATOM 654 C C . TYR A 1 81 ? 8.783 -7.553 -1.977 1.00 98.50 81 TYR A C 1
ATOM 656 O O . TYR A 1 81 ? 7.940 -7.287 -1.119 1.00 98.50 81 TYR A O 1
ATOM 664 N N . SER A 1 82 ? 8.981 -6.799 -3.050 1.00 97.94 82 SER A N 1
ATOM 665 C CA . SER A 1 82 ? 8.308 -5.522 -3.242 1.00 97.94 82 SER A CA 1
ATOM 666 C C . SER A 1 82 ? 8.000 -5.289 -4.709 1.00 97.94 82 SER A C 1
ATOM 668 O O . SER A 1 82 ? 8.919 -5.342 -5.528 1.00 97.94 82 SER A O 1
ATOM 670 N N . PRO A 1 83 ? 6.752 -4.968 -5.076 1.00 98.12 83 PRO A N 1
ATOM 671 C CA . PRO A 1 83 ? 6.518 -4.350 -6.360 1.00 98.12 83 PRO A CA 1
ATOM 672 C C . PRO A 1 83 ? 7.068 -2.916 -6.317 1.00 98.12 83 PRO A C 1
ATOM 674 O O . PRO A 1 83 ? 7.195 -2.323 -5.241 1.00 98.12 83 PRO A O 1
ATOM 677 N N . TRP A 1 84 ? 7.411 -2.364 -7.473 1.00 97.88 84 TRP A N 1
ATOM 678 C CA . TRP A 1 84 ? 7.900 -0.991 -7.599 1.00 97.88 84 TRP A CA 1
ATOM 679 C C . TRP A 1 84 ? 7.481 -0.380 -8.936 1.00 97.88 84 TRP A C 1
ATOM 681 O O . TRP A 1 84 ? 7.169 -1.099 -9.885 1.00 97.88 84 TRP A O 1
ATOM 691 N N . THR A 1 85 ? 7.444 0.945 -9.038 1.0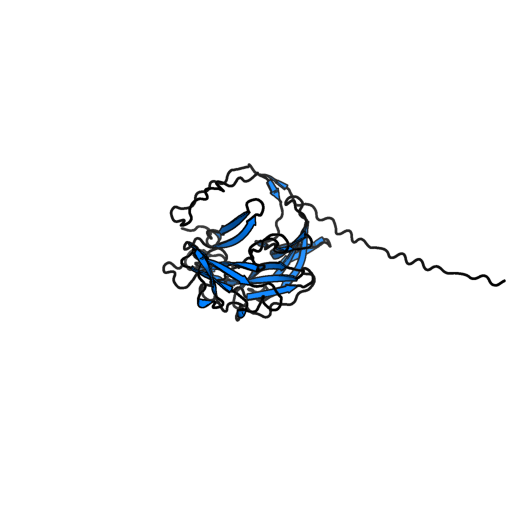0 97.62 85 THR A N 1
ATOM 692 C CA . THR A 1 85 ? 7.271 1.647 -10.320 1.00 97.62 85 THR A CA 1
ATOM 693 C C . THR A 1 85 ? 7.900 3.039 -10.303 1.00 97.62 85 THR A C 1
ATOM 695 O O . THR A 1 85 ? 8.435 3.452 -9.275 1.00 97.62 85 THR A O 1
ATOM 698 N N . ASP A 1 86 ? 7.863 3.709 -11.458 1.00 95.50 86 ASP A N 1
ATOM 699 C CA . ASP A 1 86 ? 8.454 5.024 -11.736 1.00 95.50 86 ASP A CA 1
ATOM 700 C C . ASP A 1 86 ? 9.917 5.093 -11.323 1.00 95.50 86 ASP A C 1
ATOM 702 O O . ASP A 1 86 ? 10.338 5.783 -10.400 1.00 95.50 86 ASP A O 1
ATOM 706 N N . GLY A 1 87 ? 10.706 4.284 -12.018 1.00 95.75 87 GLY A N 1
ATOM 707 C CA . GLY A 1 87 ? 12.107 4.133 -11.707 1.00 95.75 87 GLY A CA 1
ATOM 708 C C . GLY A 1 87 ? 12.733 2.958 -12.427 1.00 95.75 87 GLY A C 1
ATOM 709 O O . GLY A 1 87 ? 12.279 2.515 -13.484 1.00 95.75 87 GLY A O 1
ATOM 710 N N . HIS A 1 88 ? 13.835 2.483 -11.872 1.00 95.19 88 HIS A N 1
ATOM 711 C CA . HIS A 1 88 ? 14.780 1.645 -12.573 1.00 95.19 88 HIS A CA 1
ATOM 712 C C . HIS A 1 88 ? 15.665 0.832 -11.611 1.00 95.19 88 HIS A C 1
ATOM 714 O O . HIS A 1 88 ? 16.369 1.386 -10.761 1.00 95.19 88 HIS A O 1
ATOM 720 N N . VAL A 1 89 ? 15.690 -0.492 -11.773 1.00 95.19 89 VAL A N 1
ATOM 721 C CA . VAL A 1 89 ? 16.325 -1.438 -10.833 1.00 95.19 89 VAL A CA 1
ATOM 722 C C . VAL A 1 89 ? 17.184 -2.444 -11.588 1.00 95.19 89 VAL A C 1
ATOM 724 O O . VAL A 1 89 ? 16.782 -2.975 -12.623 1.00 95.19 89 VAL A O 1
ATOM 727 N N . ASN A 1 90 ? 18.387 -2.702 -11.080 1.00 93.88 90 ASN A N 1
ATOM 728 C CA . ASN A 1 90 ? 19.332 -3.621 -11.713 1.00 93.88 90 ASN A CA 1
ATOM 729 C C . ASN A 1 90 ? 18.889 -5.080 -11.551 1.00 93.88 90 ASN A C 1
ATOM 731 O O . ASN A 1 90 ? 18.354 -5.468 -10.515 1.00 93.88 90 ASN A O 1
ATOM 735 N N . ARG A 1 91 ? 19.165 -5.907 -12.555 1.00 93.88 91 ARG A N 1
ATOM 736 C CA . ARG A 1 91 ? 19.082 -7.367 -12.484 1.00 93.88 91 ARG A CA 1
ATOM 737 C C . ARG A 1 91 ? 20.424 -7.961 -12.056 1.00 93.88 91 ARG A C 1
ATOM 739 O O . ARG A 1 91 ? 21.465 -7.306 -12.121 1.00 93.88 91 ARG A O 1
ATOM 746 N N . LEU A 1 92 ? 20.408 -9.233 -11.662 1.00 91.62 92 LEU A N 1
ATOM 747 C CA . LEU A 1 92 ? 21.615 -9.971 -11.264 1.00 91.62 92 LEU A CA 1
ATOM 748 C C . LEU A 1 92 ? 22.595 -10.230 -12.423 1.00 91.62 92 LEU A C 1
ATOM 750 O O . LEU A 1 92 ? 23.787 -10.414 -12.189 1.00 91.62 92 LEU A O 1
ATOM 754 N N . ASP A 1 93 ? 22.118 -10.215 -13.670 1.00 91.44 93 ASP A N 1
ATOM 755 C CA . ASP A 1 93 ? 22.958 -10.342 -14.871 1.00 91.44 93 ASP A CA 1
ATOM 756 C C . ASP A 1 93 ? 23.668 -9.026 -15.263 1.00 91.44 93 ASP A C 1
ATOM 758 O O . ASP A 1 93 ? 24.472 -8.991 -16.199 1.00 91.44 93 ASP A O 1
ATOM 762 N N . GLY A 1 94 ? 23.410 -7.941 -14.524 1.00 89.19 94 GLY A N 1
ATOM 763 C CA . GLY A 1 94 ? 23.945 -6.606 -14.779 1.00 89.19 94 GLY A CA 1
ATOM 764 C C . GLY A 1 94 ? 23.130 -5.773 -15.770 1.00 89.19 94 GLY A C 1
ATOM 765 O O . GLY A 1 94 ? 23.520 -4.640 -16.050 1.00 89.19 94 GLY A O 1
ATOM 766 N N . THR A 1 95 ? 22.017 -6.291 -16.297 1.00 92.81 95 THR A N 1
ATOM 767 C CA . THR A 1 95 ? 21.030 -5.483 -17.030 1.00 92.81 95 THR A CA 1
ATOM 768 C C . THR A 1 95 ? 20.141 -4.703 -16.059 1.00 92.81 95 THR A C 1
ATOM 770 O O . THR A 1 95 ? 20.295 -4.788 -14.839 1.00 92.81 95 THR A O 1
ATOM 773 N N . ARG A 1 96 ? 19.202 -3.913 -16.587 1.00 93.50 96 ARG A N 1
ATOM 774 C CA . ARG A 1 96 ? 18.308 -3.076 -15.789 1.00 93.50 96 ARG A CA 1
ATOM 775 C C . ARG A 1 96 ? 16.879 -3.145 -16.297 1.00 93.50 96 ARG A C 1
ATOM 777 O O . ARG A 1 96 ? 16.657 -3.162 -17.505 1.00 93.50 96 ARG A O 1
ATOM 784 N N . ASP A 1 97 ? 15.936 -3.140 -15.367 1.00 97.06 97 ASP A N 1
ATOM 785 C CA . ASP A 1 97 ? 14.525 -2.909 -15.640 1.00 97.06 97 ASP A CA 1
ATOM 786 C C . ASP A 1 97 ? 14.156 -1.455 -15.411 1.00 97.06 97 ASP A C 1
ATOM 788 O O . ASP A 1 97 ? 14.641 -0.837 -14.466 1.00 97.06 97 ASP A O 1
ATOM 792 N N . GLN A 1 98 ? 13.255 -0.939 -16.241 1.00 97.31 98 GLN A N 1
ATOM 793 C CA . GLN A 1 98 ? 12.645 0.374 -16.082 1.00 97.31 98 GLN A CA 1
ATOM 794 C C . GLN A 1 98 ? 11.127 0.207 -16.072 1.00 97.31 98 GLN A C 1
ATOM 796 O O . GLN A 1 98 ? 10.563 -0.442 -16.952 1.00 97.31 98 GLN A O 1
ATOM 801 N N . SER A 1 99 ? 10.483 0.791 -15.069 1.00 98.06 99 SER A N 1
ATOM 802 C CA . SER A 1 99 ? 9.036 0.737 -14.877 1.00 98.06 99 SER A CA 1
ATOM 803 C C . SER A 1 99 ? 8.472 2.150 -14.885 1.00 98.06 99 SER A C 1
ATOM 805 O O . SER A 1 99 ? 9.130 3.074 -14.405 1.00 98.06 99 SER A O 1
ATOM 807 N N . SER A 1 100 ? 7.266 2.316 -15.421 1.00 97.62 100 SER A N 1
ATOM 808 C CA . SER A 1 100 ? 6.552 3.586 -15.409 1.00 97.62 100 SER A CA 1
ATOM 809 C C . SER A 1 100 ? 5.039 3.402 -15.326 1.00 97.62 100 SER A C 1
ATOM 811 O O . SER A 1 100 ? 4.453 2.566 -16.017 1.00 97.62 100 SER A O 1
ATOM 813 N N . SER A 1 101 ? 4.408 4.230 -14.505 1.00 96.94 101 SER A N 1
ATOM 814 C CA . SER A 1 101 ? 2.982 4.206 -14.180 1.00 96.94 101 SER A CA 1
ATOM 815 C C . SER A 1 101 ? 2.058 4.758 -15.274 1.00 96.94 101 SER A C 1
ATOM 817 O O . SER A 1 101 ? 0.843 4.587 -15.172 1.00 96.94 101 SER A O 1
ATOM 819 N N . LEU A 1 102 ? 2.601 5.406 -16.314 1.00 95.44 102 LEU A N 1
ATOM 820 C CA . LEU A 1 102 ? 1.823 6.229 -17.258 1.00 95.44 102 LEU A CA 1
ATOM 821 C C . LEU A 1 102 ? 2.104 5.964 -18.750 1.00 95.44 102 LEU A C 1
ATOM 823 O O . LEU A 1 102 ? 1.658 6.721 -19.616 1.00 95.44 102 LEU A O 1
ATOM 827 N N . ILE A 1 103 ? 2.823 4.888 -19.090 1.00 96.06 103 ILE A N 1
ATOM 828 C CA . ILE A 1 103 ? 3.168 4.563 -20.487 1.00 96.06 103 ILE A CA 1
ATOM 829 C C . ILE A 1 103 ? 1.900 4.449 -21.348 1.00 96.06 103 ILE A C 1
ATOM 831 O O . ILE A 1 103 ? 0.947 3.750 -20.997 1.00 96.06 103 ILE A O 1
ATOM 835 N N . GLY A 1 104 ? 1.900 5.132 -22.500 1.00 95.06 104 GLY A N 1
ATOM 836 C CA . GLY A 1 104 ? 0.763 5.150 -23.424 1.00 95.06 104 GLY A CA 1
ATOM 837 C C . GLY A 1 104 ? -0.490 5.788 -22.824 1.00 95.06 104 GLY A C 1
ATOM 838 O O . GLY A 1 104 ? -1.587 5.290 -23.057 1.00 95.06 104 GLY A O 1
ATOM 839 N N . GLY A 1 105 ? -0.331 6.823 -21.990 1.00 93.38 105 GLY A N 1
ATOM 840 C CA . GLY A 1 105 ? -1.451 7.437 -21.267 1.00 93.38 105 GLY A CA 1
ATOM 841 C C . GLY A 1 105 ? -2.083 6.486 -20.249 1.00 93.38 105 GLY A C 1
ATOM 842 O O . GLY A 1 105 ? -3.286 6.540 -20.023 1.00 93.38 105 GLY A O 1
ATOM 843 N N . GLY A 1 106 ? -1.287 5.566 -19.698 1.00 95.56 106 GLY A N 1
ATOM 844 C CA . GLY A 1 106 ? -1.723 4.539 -18.756 1.00 95.56 106 GLY A CA 1
ATOM 845 C C . GLY A 1 106 ? -2.129 3.207 -19.394 1.00 95.56 106 GLY A C 1
ATOM 846 O O . GLY A 1 106 ? -2.203 2.207 -18.683 1.00 95.56 106 GLY A O 1
ATOM 847 N N . GLN A 1 107 ? -2.334 3.120 -20.714 1.00 97.69 107 GLN A N 1
ATOM 848 C CA . GLN A 1 107 ? -2.726 1.862 -21.372 1.00 97.69 107 GLN A CA 1
ATOM 849 C C . GLN A 1 107 ? -1.696 0.734 -21.181 1.00 97.69 107 GLN A C 1
ATOM 851 O O . GLN A 1 107 ? -2.064 -0.440 -21.105 1.00 97.69 107 GLN A O 1
ATOM 856 N N . PHE A 1 108 ? -0.415 1.090 -21.077 1.00 97.94 108 PHE A N 1
ATOM 857 C CA . PHE A 1 108 ? 0.698 0.148 -20.955 1.00 97.94 108 PHE A CA 1
ATOM 858 C C . PHE A 1 108 ? 1.521 0.394 -19.689 1.00 97.94 108 PHE A C 1
ATOM 860 O O . PHE A 1 108 ? 2.728 0.160 -19.689 1.00 97.94 108 PHE A O 1
ATOM 867 N N . ALA A 1 109 ? 0.887 0.885 -18.620 1.00 98.12 109 ALA A N 1
ATOM 868 C CA . ALA A 1 109 ? 1.554 1.087 -17.340 1.00 98.12 109 ALA A CA 1
ATOM 869 C C . ALA A 1 109 ? 2.233 -0.202 -16.853 1.00 98.12 109 ALA A C 1
ATOM 871 O O . ALA A 1 109 ? 1.727 -1.315 -17.048 1.00 98.12 109 ALA A O 1
ATOM 872 N N . THR A 1 110 ? 3.390 -0.052 -16.218 1.00 98.25 110 THR A N 1
ATOM 873 C CA . THR A 1 110 ? 4.210 -1.164 -15.747 1.00 98.25 110 THR A CA 1
ATOM 874 C C . THR A 1 110 ? 4.443 -1.111 -14.243 1.00 98.25 110 THR A C 1
ATOM 876 O O . THR A 1 110 ? 4.414 -0.055 -13.612 1.00 98.25 110 THR A O 1
ATOM 879 N N . THR A 1 111 ? 4.660 -2.290 -13.666 1.00 98.06 111 THR A N 1
ATOM 880 C CA . THR A 1 111 ? 5.137 -2.481 -12.292 1.00 98.06 111 THR A CA 1
ATOM 881 C C . THR A 1 111 ? 6.288 -3.479 -12.311 1.00 98.06 111 THR A C 1
ATOM 883 O O . THR A 1 111 ? 6.137 -4.579 -12.857 1.00 98.06 111 THR A O 1
ATOM 886 N N . GLY A 1 112 ? 7.417 -3.121 -11.718 1.00 97.88 112 GLY A N 1
ATOM 887 C CA . GLY A 1 112 ? 8.557 -3.999 -11.507 1.00 97.88 112 GLY A CA 1
ATOM 888 C C . GLY A 1 112 ? 8.422 -4.866 -10.259 1.00 97.88 112 GLY A C 1
ATOM 889 O O . GLY A 1 112 ? 7.634 -4.566 -9.365 1.00 97.88 112 GLY A O 1
ATOM 890 N N . GLN A 1 113 ? 9.185 -5.959 -10.223 1.00 97.81 113 GLN A N 1
ATOM 891 C CA . GLN A 1 113 ? 9.186 -6.955 -9.149 1.00 97.81 113 GLN A CA 1
ATOM 892 C C . GLN A 1 113 ? 10.573 -6.992 -8.512 1.00 97.81 113 GLN A C 1
ATOM 894 O O . GLN A 1 113 ? 11.531 -7.402 -9.159 1.00 97.81 113 GLN A O 1
ATOM 899 N N . GLY A 1 114 ? 10.710 -6.507 -7.285 1.00 96.94 114 GLY A N 1
ATOM 900 C CA . GLY A 1 114 ? 11.986 -6.344 -6.594 1.00 96.94 114 GLY A CA 1
ATOM 901 C C . GLY A 1 114 ? 12.178 -7.324 -5.441 1.00 96.94 114 GLY A C 1
ATOM 902 O O . GLY A 1 114 ? 11.220 -7.688 -4.756 1.00 96.94 114 GLY A O 1
ATOM 903 N N . VAL A 1 115 ? 13.432 -7.699 -5.207 1.00 97.56 115 VAL A N 1
ATOM 904 C CA . VAL A 1 115 ? 13.886 -8.464 -4.039 1.00 97.56 115 VAL A CA 1
ATOM 905 C C . VAL A 1 115 ? 14.922 -7.641 -3.292 1.00 97.56 115 VAL A C 1
ATOM 907 O O . VAL A 1 115 ? 15.799 -7.053 -3.926 1.00 97.56 115 VAL A O 1
ATOM 910 N N . MET A 1 116 ? 14.834 -7.616 -1.964 1.00 95.88 116 MET A N 1
ATOM 911 C CA . MET A 1 116 ? 15.852 -7.050 -1.080 1.00 95.88 116 MET A CA 1
ATOM 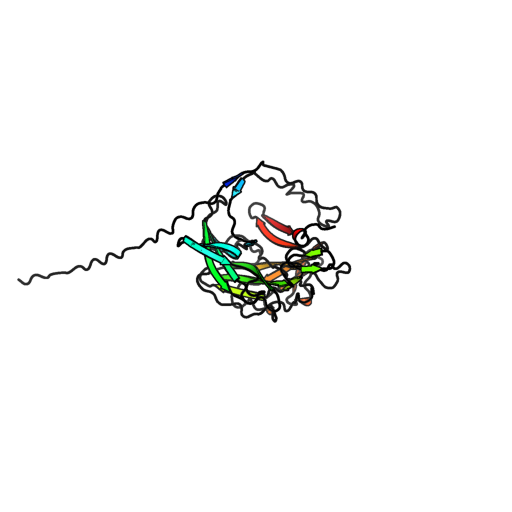912 C C . MET A 1 116 ? 16.377 -8.142 -0.145 1.00 95.88 116 MET A C 1
ATOM 914 O O . MET A 1 116 ? 15.594 -8.844 0.503 1.00 95.88 116 MET A O 1
ATOM 918 N N . GLU A 1 117 ? 17.699 -8.286 -0.092 1.00 95.25 117 GLU A N 1
ATOM 919 C CA . GLU A 1 117 ? 18.407 -9.270 0.728 1.00 95.25 117 GLU A CA 1
ATOM 920 C C . GLU A 1 117 ? 19.370 -8.578 1.692 1.00 95.25 117 GLU A C 1
ATOM 922 O O . GLU A 1 117 ? 20.160 -7.721 1.281 1.00 95.25 117 GLU A O 1
ATOM 927 N N . GLY A 1 118 ? 19.339 -9.010 2.952 1.00 93.69 118 GLY A N 1
ATOM 928 C CA . GLY A 1 118 ? 20.152 -8.475 4.041 1.00 93.69 118 GLY A CA 1
ATOM 929 C C . GLY A 1 118 ? 19.311 -7.792 5.118 1.00 93.69 118 GLY A C 1
ATOM 930 O O . GLY A 1 118 ? 18.133 -7.499 4.925 1.00 93.69 118 GLY A O 1
ATOM 931 N N . ASP A 1 119 ? 19.942 -7.549 6.258 1.00 91.94 119 ASP A N 1
ATOM 932 C CA . ASP A 1 119 ? 19.363 -6.941 7.459 1.00 91.94 119 ASP A CA 1
ATOM 933 C C . ASP A 1 119 ? 19.995 -5.578 7.803 1.00 91.94 119 ASP A C 1
ATOM 935 O O . ASP A 1 119 ? 19.463 -4.833 8.626 1.00 91.94 119 ASP A O 1
ATOM 939 N N . ASP A 1 120 ? 21.095 -5.215 7.138 1.00 91.56 120 ASP A N 1
ATOM 940 C CA . ASP A 1 120 ? 21.727 -3.903 7.242 1.00 91.56 120 ASP A CA 1
ATOM 941 C C . ASP A 1 120 ? 21.346 -3.019 6.038 1.00 91.56 120 ASP A C 1
ATOM 943 O O . ASP A 1 120 ? 21.801 -3.285 4.918 1.00 91.56 120 ASP A O 1
ATOM 947 N N . PRO A 1 121 ? 20.585 -1.917 6.235 1.00 87.75 121 PRO A N 1
ATOM 948 C CA . PRO A 1 121 ? 20.180 -1.006 5.160 1.00 87.75 121 PRO A CA 1
ATOM 949 C C . PRO A 1 121 ? 21.358 -0.427 4.365 1.00 87.75 121 PRO A C 1
ATOM 951 O O . PRO A 1 121 ? 21.171 0.034 3.238 1.00 87.75 121 PRO A O 1
ATOM 954 N N . MET A 1 122 ? 22.565 -0.442 4.932 1.00 90.50 122 MET A N 1
ATOM 955 C CA . MET A 1 122 ? 23.776 0.081 4.305 1.00 90.50 122 MET A CA 1
ATOM 956 C C . MET A 1 122 ? 24.446 -0.904 3.346 1.00 90.50 122 MET A C 1
ATOM 958 O O . MET A 1 122 ? 25.311 -0.495 2.574 1.00 90.50 122 MET A O 1
ATOM 962 N N . THR A 1 123 ? 24.065 -2.180 3.383 1.00 90.44 123 THR A N 1
ATOM 963 C CA . THR A 1 123 ? 24.669 -3.243 2.566 1.00 90.44 123 THR A CA 1
ATOM 964 C C . THR A 1 123 ? 23.640 -4.147 1.884 1.00 90.44 123 THR A C 1
ATOM 966 O O . THR A 1 123 ? 24.014 -5.168 1.304 1.00 90.44 123 THR A O 1
ATOM 969 N N . LEU A 1 124 ? 22.358 -3.753 1.895 1.00 91.31 124 LEU A N 1
ATOM 970 C CA . LEU A 1 124 ? 21.287 -4.465 1.196 1.00 91.31 124 LEU A CA 1
ATOM 971 C C . LEU A 1 124 ? 21.640 -4.716 -0.271 1.00 91.31 124 LEU A C 1
ATOM 973 O O . LEU A 1 124 ? 22.056 -3.808 -0.997 1.00 91.31 124 LEU A O 1
ATOM 977 N N . LYS A 1 125 ? 21.375 -5.940 -0.725 1.00 92.62 125 LYS A N 1
ATOM 978 C CA . LYS A 1 125 ? 21.333 -6.275 -2.150 1.00 92.62 125 LYS A CA 1
ATOM 979 C C . LYS A 1 125 ? 19.908 -6.099 -2.632 1.00 92.62 125 LYS A C 1
ATOM 981 O O . LYS A 1 125 ? 18.993 -6.649 -2.027 1.00 92.62 125 LYS A O 1
ATOM 986 N N . VAL A 1 126 ? 19.719 -5.353 -3.714 1.00 94.19 126 VAL A N 1
ATOM 987 C CA . VAL A 1 126 ? 18.389 -5.059 -4.253 1.00 94.19 126 VAL A CA 1
ATOM 988 C C . VAL A 1 126 ? 18.385 -5.271 -5.754 1.00 94.19 126 VAL A C 1
ATOM 990 O O . VAL A 1 126 ? 19.132 -4.615 -6.484 1.00 94.19 126 VAL A O 1
ATOM 993 N N . TYR A 1 127 ? 17.539 -6.177 -6.236 1.00 95.25 127 TYR A N 1
ATOM 994 C CA . TYR A 1 127 ? 17.491 -6.529 -7.652 1.00 95.25 127 TYR A CA 1
ATOM 995 C C . TYR A 1 127 ? 16.075 -6.746 -8.173 1.00 95.25 127 TYR A C 1
ATOM 997 O O . TYR A 1 127 ? 15.156 -7.089 -7.432 1.00 95.25 127 TYR A O 1
ATOM 1005 N N . SER A 1 128 ? 15.918 -6.548 -9.480 1.00 96.81 128 SER A N 1
ATOM 1006 C CA . SER A 1 128 ? 14.683 -6.807 -10.211 1.00 96.81 128 SER A CA 1
ATOM 1007 C C . SER A 1 128 ? 14.600 -8.263 -10.670 1.00 96.81 128 SER A C 1
ATOM 1009 O O . SER A 1 128 ? 15.588 -8.842 -11.128 1.00 96.81 128 SER A O 1
ATOM 1011 N N . LEU A 1 129 ? 13.394 -8.823 -10.608 1.00 97.31 129 LEU A N 1
ATOM 1012 C CA . LEU A 1 129 ? 12.984 -10.090 -11.216 1.00 97.31 129 LEU A CA 1
ATOM 1013 C C . LEU A 1 129 ? 12.269 -9.888 -12.560 1.00 97.31 129 LEU A C 1
ATOM 1015 O O . LEU A 1 129 ? 11.985 -10.862 -13.253 1.00 97.31 129 LEU A O 1
ATOM 1019 N N . GLY A 1 130 ? 11.970 -8.644 -12.937 1.00 97.00 130 GLY A N 1
ATOM 1020 C CA . GLY A 1 130 ? 11.255 -8.314 -14.165 1.00 97.00 130 GLY A CA 1
ATOM 1021 C C . GLY A 1 130 ? 10.187 -7.245 -13.972 1.00 97.00 130 GLY A C 1
ATOM 1022 O O . GLY A 1 130 ? 9.973 -6.729 -12.874 1.00 97.00 130 GLY A O 1
ATOM 1023 N N . ILE A 1 131 ? 9.494 -6.945 -15.067 1.00 97.75 131 ILE A N 1
ATOM 1024 C CA . ILE A 1 131 ? 8.379 -5.999 -15.132 1.00 97.75 131 ILE A CA 1
ATOM 1025 C C . ILE A 1 131 ? 7.123 -6.698 -15.641 1.00 97.75 131 ILE A C 1
ATOM 1027 O O . ILE A 1 131 ? 7.192 -7.624 -16.448 1.00 97.75 131 ILE A O 1
ATOM 1031 N N . LEU A 1 132 ? 5.968 -6.225 -15.188 1.00 97.88 132 LEU A N 1
ATOM 1032 C CA . LEU A 1 132 ? 4.657 -6.655 -15.659 1.00 97.88 132 LEU A CA 1
ATOM 1033 C C . LEU A 1 132 ? 3.879 -5.439 -16.146 1.00 97.88 132 LEU A C 1
ATOM 1035 O O . LEU A 1 132 ? 3.970 -4.371 -15.546 1.00 97.88 132 LEU A O 1
ATOM 1039 N N . THR A 1 133 ? 3.105 -5.611 -17.215 1.00 98.06 133 THR A N 1
ATOM 1040 C CA . THR A 1 133 ? 2.275 -4.551 -17.809 1.00 98.06 133 THR A CA 1
ATOM 1041 C C . THR A 1 133 ? 0.816 -4.750 -17.419 1.00 98.06 133 THR A C 1
ATOM 1043 O O . THR A 1 133 ? 0.343 -5.886 -17.368 1.00 98.06 133 THR A O 1
ATOM 1046 N N . ALA A 1 134 ? 0.089 -3.669 -17.142 1.00 97.62 134 ALA A N 1
ATOM 1047 C CA . ALA A 1 134 ? -1.365 -3.690 -17.035 1.00 97.62 134 ALA A CA 1
ATOM 1048 C C . ALA A 1 134 ? -1.964 -2.300 -17.297 1.00 97.62 134 ALA A C 1
ATOM 1050 O O . ALA A 1 134 ? -1.406 -1.288 -16.892 1.00 97.62 134 ALA A O 1
ATOM 1051 N N . SER A 1 135 ? -3.137 -2.257 -17.928 1.00 98.00 135 SER A N 1
ATOM 1052 C CA . SER A 1 135 ? -3.799 -0.996 -18.286 1.00 98.00 135 SER A CA 1
ATOM 1053 C C . SER A 1 135 ? -4.328 -0.241 -17.064 1.00 98.00 135 SER A C 1
ATOM 1055 O O . SER A 1 135 ? -4.986 -0.834 -16.210 1.00 98.00 135 SER A O 1
ATOM 1057 N N . ALA A 1 136 ? -4.093 1.066 -17.005 1.00 97.88 136 ALA A N 1
ATOM 1058 C CA . ALA A 1 136 ? -4.724 1.996 -16.072 1.00 97.88 136 ALA A CA 1
ATOM 1059 C C . ALA A 1 136 ? -6.134 2.422 -16.512 1.00 97.88 136 ALA A C 1
ATOM 1061 O O . ALA A 1 136 ? -6.904 2.893 -15.681 1.00 97.88 136 ALA A O 1
ATOM 1062 N N . LEU A 1 137 ? -6.479 2.256 -17.797 1.00 97.62 137 LEU A N 1
ATOM 1063 C CA . LEU A 1 137 ? -7.719 2.795 -18.361 1.00 97.62 137 LEU A CA 1
ATOM 1064 C C . LEU A 1 137 ? -8.960 2.345 -17.569 1.00 97.62 137 LEU A C 1
ATOM 1066 O O . LEU A 1 137 ? -9.030 1.168 -17.196 1.00 97.62 137 LEU A O 1
ATOM 1070 N N . PRO A 1 138 ? -9.929 3.254 -17.341 1.00 96.88 138 PRO A N 1
ATOM 1071 C CA . PRO A 1 138 ? -10.046 4.607 -17.915 1.00 96.88 138 PRO A CA 1
ATOM 1072 C C . PRO A 1 138 ? -9.233 5.700 -17.193 1.00 96.88 138 PRO A C 1
ATOM 1074 O O . PRO A 1 138 ? -9.311 6.866 -17.573 1.00 96.88 138 PRO A O 1
ATOM 1077 N N . TYR A 1 139 ? -8.447 5.344 -16.177 1.00 97.94 139 TYR A N 1
ATOM 1078 C CA . TYR A 1 139 ? -7.471 6.235 -15.549 1.00 97.94 139 TYR A CA 1
ATOM 1079 C C . TYR A 1 139 ? -6.188 6.328 -16.383 1.00 97.94 139 TYR A C 1
ATOM 1081 O O . TYR A 1 139 ? -5.993 5.567 -17.332 1.00 97.94 139 TYR A O 1
ATOM 1089 N N . THR A 1 140 ? -5.280 7.230 -16.010 1.00 96.88 140 THR A N 1
ATOM 1090 C CA . THR A 1 140 ? -4.023 7.440 -16.750 1.00 96.88 140 THR A CA 1
ATOM 1091 C C . THR A 1 140 ? -2.769 7.060 -15.968 1.00 96.88 140 THR A C 1
ATOM 1093 O O . THR A 1 140 ? -1.699 6.962 -16.565 1.00 96.88 140 THR A O 1
ATOM 1096 N N . GLY A 1 141 ? -2.884 6.836 -14.656 1.00 97.56 141 GLY A N 1
ATOM 1097 C CA . GLY A 1 141 ? -1.818 6.312 -13.803 1.00 97.56 141 GLY A CA 1
ATOM 1098 C C . GLY A 1 141 ? -2.205 4.971 -13.188 1.00 97.56 141 GLY A C 1
ATOM 1099 O O . GLY A 1 141 ? -3.349 4.787 -12.765 1.00 97.56 141 GLY A O 1
ATOM 1100 N N . ARG A 1 142 ? -1.262 4.028 -13.118 1.00 98.19 142 ARG A N 1
ATOM 1101 C CA . ARG A 1 142 ? -1.420 2.771 -12.370 1.00 98.19 142 ARG A CA 1
ATOM 1102 C C . ARG A 1 142 ? -0.151 2.456 -11.593 1.00 98.19 142 ARG A C 1
ATOM 1104 O O . ARG A 1 142 ? 0.906 2.239 -12.180 1.00 98.19 142 ARG A O 1
ATOM 1111 N N . TYR A 1 143 ? -0.289 2.398 -10.277 1.00 98.06 143 TYR A N 1
ATOM 1112 C CA . TYR A 1 143 ? 0.805 2.193 -9.334 1.00 98.06 143 TYR A CA 1
ATOM 1113 C C . TYR A 1 143 ? 0.602 0.879 -8.578 1.00 98.06 143 TYR A C 1
ATOM 1115 O O . TYR A 1 143 ? -0.542 0.443 -8.406 1.00 98.06 143 TYR A O 1
ATOM 1123 N N . PRO A 1 144 ? 1.681 0.196 -8.160 1.00 97.62 144 PRO A N 1
ATOM 1124 C CA . PRO A 1 144 ? 1.543 -0.954 -7.286 1.00 97.62 144 PRO A CA 1
ATOM 1125 C C . PRO A 1 144 ? 1.008 -0.526 -5.917 1.00 97.62 144 PRO A C 1
ATOM 1127 O O . PRO A 1 144 ? 1.141 0.620 -5.525 1.00 97.62 144 PRO A O 1
ATOM 1130 N N . SER A 1 145 ? 0.407 -1.453 -5.190 1.00 96.19 145 SER A N 1
ATOM 1131 C CA . SER A 1 145 ? -0.025 -1.290 -3.799 1.00 96.19 145 SER A CA 1
ATOM 1132 C C . SER A 1 145 ? -0.066 -2.654 -3.129 1.00 96.19 145 SER A C 1
ATOM 1134 O O . SER A 1 145 ? 0.112 -3.677 -3.795 1.00 96.19 145 SER A O 1
ATOM 1136 N N . GLY A 1 146 ? -0.346 -2.685 -1.825 1.00 95.50 146 GLY A N 1
ATOM 1137 C CA . GLY A 1 146 ? -0.707 -3.877 -1.059 1.00 95.50 146 GLY A CA 1
ATOM 1138 C C . GLY A 1 146 ? 0.076 -5.119 -1.466 1.00 95.50 146 GLY A C 1
ATOM 1139 O O . GLY A 1 146 ? -0.454 -5.942 -2.205 1.00 95.50 146 GLY A O 1
ATOM 1140 N N . SER A 1 147 ? 1.321 -5.235 -1.012 1.00 98.19 147 SER A N 1
ATOM 1141 C CA . SER A 1 147 ? 2.194 -6.386 -1.261 1.00 98.19 147 SER A CA 1
ATOM 1142 C C . SER A 1 147 ? 2.240 -7.296 -0.038 1.00 98.19 147 SER A C 1
ATOM 1144 O O . SER A 1 147 ? 2.454 -6.817 1.074 1.00 98.19 147 SER A O 1
ATOM 1146 N N . LEU A 1 148 ? 2.043 -8.595 -0.241 1.00 98.81 148 LEU A N 1
ATOM 1147 C CA . LEU A 1 148 ? 2.111 -9.606 0.807 1.00 98.81 148 LEU A CA 1
ATOM 1148 C C . LEU A 1 148 ? 2.776 -10.869 0.277 1.00 98.81 148 LEU A C 1
ATOM 1150 O O . LEU A 1 148 ? 2.309 -11.455 -0.696 1.00 98.81 148 LEU A O 1
ATOM 1154 N N . VAL A 1 149 ? 3.803 -11.346 0.969 1.00 98.75 149 VAL A N 1
ATOM 1155 C CA . VAL A 1 149 ? 4.320 -12.704 0.821 1.00 98.75 149 VAL A CA 1
ATOM 1156 C C . VAL A 1 149 ? 3.920 -13.509 2.038 1.00 98.75 149 VAL A C 1
ATOM 1158 O O . VAL A 1 149 ? 4.342 -13.217 3.155 1.00 98.75 149 VAL A O 1
ATOM 1161 N N . TYR A 1 150 ? 3.120 -14.542 1.808 1.00 98.69 150 TYR A N 1
ATOM 1162 C CA . TYR A 1 150 ? 2.655 -15.434 2.855 1.00 98.69 150 TYR A CA 1
ATOM 1163 C C . TYR A 1 150 ? 2.696 -16.880 2.369 1.00 98.69 150 TYR A C 1
ATOM 1165 O O . TYR A 1 150 ? 2.143 -17.208 1.318 1.00 98.69 150 TYR A O 1
ATOM 1173 N N . ASN A 1 151 ? 3.380 -17.743 3.124 1.00 98.00 151 ASN A N 1
ATOM 1174 C CA . ASN A 1 151 ? 3.525 -19.177 2.853 1.00 98.00 151 ASN A CA 1
ATOM 1175 C C . ASN A 1 151 ? 3.942 -19.494 1.403 1.00 98.00 151 ASN A C 1
ATOM 1177 O O . ASN A 1 151 ? 3.385 -20.374 0.750 1.00 98.00 151 ASN A O 1
ATOM 1181 N N . GLY A 1 152 ? 4.931 -18.753 0.894 1.00 98.12 152 GLY A N 1
ATOM 1182 C CA . GLY A 1 152 ? 5.492 -18.949 -0.447 1.00 98.12 152 GLY A CA 1
ATOM 1183 C C . GLY A 1 152 ? 4.675 -18.355 -1.595 1.00 98.12 152 GLY A C 1
ATOM 1184 O O . GLY A 1 152 ? 5.109 -18.433 -2.746 1.00 98.12 152 GLY A O 1
ATOM 1185 N N . VAL A 1 153 ? 3.533 -17.726 -1.305 1.00 98.81 153 VAL A N 1
ATOM 1186 C CA . VAL A 1 153 ? 2.738 -17.006 -2.301 1.00 98.81 153 VAL A CA 1
ATOM 1187 C C . VAL A 1 153 ? 2.930 -15.508 -2.122 1.00 98.81 153 VAL A C 1
ATOM 1189 O O . VAL A 1 153 ? 2.703 -14.972 -1.039 1.00 98.81 153 VAL A O 1
ATOM 1192 N N . TRP A 1 154 ? 3.347 -14.835 -3.189 1.00 98.88 154 TRP A N 1
ATOM 1193 C CA . TRP A 1 154 ? 3.446 -13.386 -3.255 1.00 98.88 154 TRP A CA 1
ATOM 1194 C C . TRP A 1 154 ? 2.232 -12.816 -3.981 1.00 98.88 154 TRP A C 1
ATOM 1196 O O . TRP A 1 154 ? 2.049 -13.062 -5.170 1.00 98.88 154 TRP A O 1
ATOM 1206 N N . TYR A 1 155 ? 1.422 -12.046 -3.268 1.00 98.81 155 TYR A N 1
ATOM 1207 C CA . TYR A 1 155 ? 0.315 -11.255 -3.783 1.00 98.81 155 TYR A CA 1
ATOM 1208 C C . TYR A 1 155 ? 0.745 -9.796 -3.860 1.00 98.81 155 TYR A C 1
ATOM 1210 O O . TYR A 1 155 ? 1.335 -9.284 -2.909 1.00 98.81 155 TYR A O 1
ATOM 1218 N N . TYR A 1 156 ? 0.392 -9.094 -4.931 1.00 98.56 156 TYR A N 1
ATOM 1219 C CA . TYR A 1 156 ? 0.373 -7.637 -4.862 1.00 98.56 156 TYR A CA 1
ATOM 1220 C C . TYR A 1 156 ? -0.732 -7.033 -5.720 1.00 98.56 156 TYR A C 1
ATOM 1222 O O . TYR A 1 156 ? -1.153 -7.616 -6.726 1.00 98.56 156 TYR A O 1
ATOM 1230 N N . SER A 1 157 ? -1.221 -5.874 -5.288 1.00 98.38 157 SER A N 1
ATOM 1231 C CA . SER A 1 157 ? -2.295 -5.139 -5.954 1.00 98.38 157 SER A CA 1
ATOM 1232 C C . SER A 1 157 ? -1.778 -3.937 -6.731 1.00 98.38 157 SER A C 1
ATOM 1234 O O . SER A 1 157 ? -0.591 -3.623 -6.743 1.00 98.38 157 SER A O 1
ATOM 1236 N N . THR A 1 158 ? -2.691 -3.259 -7.412 1.00 98.38 158 THR A N 1
ATOM 1237 C CA . THR A 1 158 ? -2.435 -1.943 -7.990 1.00 98.38 158 THR A CA 1
ATOM 1238 C C . THR A 1 158 ? -3.617 -1.032 -7.722 1.00 98.38 158 THR A C 1
ATOM 1240 O O . THR A 1 158 ? -4.756 -1.510 -7.778 1.00 98.38 158 THR A O 1
ATOM 1243 N N . TYR A 1 159 ? -3.362 0.258 -7.567 1.00 98.06 159 TYR A N 1
ATOM 1244 C CA . TYR A 1 159 ? -4.374 1.308 -7.600 1.00 98.06 159 TYR A CA 1
ATOM 1245 C C . TYR A 1 159 ? -4.198 2.177 -8.844 1.00 98.06 159 TYR A C 1
ATOM 1247 O O . TYR A 1 159 ? -3.168 2.120 -9.528 1.00 98.06 159 TYR A O 1
ATOM 1255 N N . CYS A 1 160 ? -5.231 2.944 -9.164 1.00 98.44 160 CYS A N 1
ATOM 1256 C CA . CYS A 1 160 ? -5.226 3.856 -10.299 1.00 98.44 160 CYS A CA 1
ATOM 1257 C C . CYS A 1 160 ? -5.208 5.315 -9.842 1.00 98.44 160 CYS A C 1
ATOM 1259 O O . CYS A 1 160 ? -5.566 5.607 -8.708 1.00 98.44 160 CYS A O 1
ATOM 1261 N N . LEU A 1 161 ? -4.798 6.220 -10.728 1.00 97.75 161 LEU A N 1
ATOM 1262 C CA . LEU A 1 161 ? -4.770 7.663 -10.488 1.00 97.75 161 LEU A CA 1
ATOM 1263 C C . LEU A 1 161 ? -5.238 8.426 -11.726 1.00 97.75 161 LEU A C 1
ATOM 1265 O O . LEU A 1 161 ? -4.955 8.033 -12.864 1.00 97.75 161 LEU A O 1
ATOM 1269 N N . GLY A 1 162 ? -5.932 9.536 -11.506 1.00 96.19 162 GLY A N 1
ATOM 1270 C CA . GLY A 1 162 ? -6.396 10.428 -12.562 1.00 96.19 162 GLY A CA 1
ATOM 1271 C C . GLY A 1 162 ? -6.412 11.899 -12.138 1.00 96.19 162 GLY A C 1
ATOM 1272 O O . GLY A 1 162 ? -6.050 12.225 -11.009 1.00 96.19 162 GLY A O 1
ATOM 1273 N N . PRO A 1 163 ? -6.806 12.803 -13.051 1.00 94.56 163 PRO A N 1
ATOM 1274 C CA . PRO A 1 163 ? -6.958 12.568 -14.489 1.00 94.56 163 PRO A CA 1
ATOM 1275 C C . PRO A 1 163 ? -5.610 12.556 -15.236 1.00 94.56 163 PRO A C 1
ATOM 1277 O O . PRO A 1 163 ? -5.567 12.155 -16.394 1.00 94.56 163 PRO A O 1
ATOM 1280 N N . SER A 1 164 ? -4.531 13.010 -14.592 1.00 93.50 164 SER A N 1
ATOM 1281 C CA . SER A 1 164 ? -3.161 13.032 -15.112 1.00 93.50 164 SER A CA 1
ATOM 1282 C C . SER A 1 164 ? -2.155 13.251 -13.973 1.00 93.50 164 SER A C 1
ATOM 1284 O O . SER A 1 164 ? -2.517 13.699 -12.884 1.00 93.50 164 SER A O 1
ATOM 1286 N N . GLY A 1 165 ? -0.877 12.957 -14.237 1.00 91.12 165 GLY A N 1
ATOM 1287 C CA . GLY A 1 165 ? 0.229 13.246 -13.311 1.00 91.12 165 GLY A CA 1
ATOM 1288 C C . GLY A 1 165 ? 0.584 14.731 -13.201 1.00 91.12 165 GLY A C 1
ATOM 1289 O O . GLY A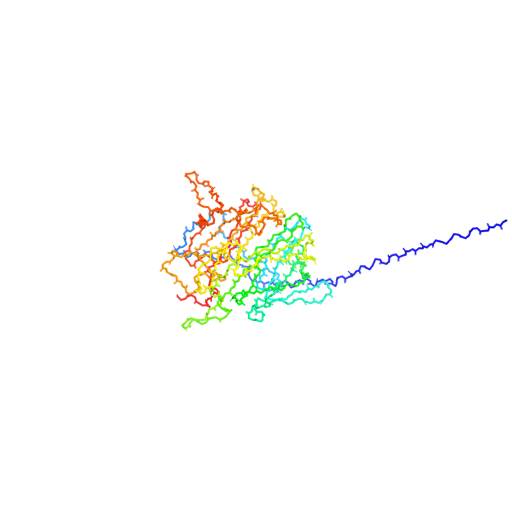 1 165 ? 1.334 15.114 -12.314 1.00 91.12 165 GLY A O 1
ATOM 1290 N N . ASP A 1 166 ? 0.027 15.569 -14.070 1.00 91.38 166 ASP A N 1
ATOM 1291 C CA . ASP A 1 166 ? 0.050 17.030 -13.974 1.00 91.38 166 ASP A CA 1
ATOM 1292 C C . ASP A 1 166 ? -1.298 17.537 -14.492 1.00 91.38 166 ASP A C 1
ATOM 1294 O O . ASP A 1 166 ? -1.601 17.421 -15.686 1.00 91.38 166 ASP A O 1
ATOM 1298 N N . ALA A 1 167 ? -2.153 17.979 -13.576 1.00 92.12 167 ALA A N 1
ATOM 1299 C CA . ALA A 1 167 ? -3.512 18.426 -13.841 1.00 92.12 167 ALA A CA 1
ATOM 1300 C C . ALA A 1 167 ? -3.680 19.880 -13.395 1.00 92.12 167 ALA A C 1
ATOM 1302 O O . ALA A 1 167 ? -3.359 20.239 -12.260 1.00 92.12 167 ALA A O 1
ATOM 1303 N N . VAL A 1 168 ? -4.235 20.706 -14.282 1.00 91.06 168 VAL A N 1
ATOM 1304 C CA . VAL A 1 168 ? -4.489 22.127 -14.023 1.00 91.06 168 VAL A CA 1
ATOM 1305 C C . VAL A 1 168 ? -5.917 22.317 -13.517 1.00 91.06 168 VAL A C 1
ATOM 1307 O O . VAL A 1 168 ? -6.874 21.923 -14.186 1.00 91.06 168 VAL A O 1
ATOM 1310 N N . TYR A 1 169 ? -6.064 22.968 -12.364 1.00 89.44 169 TYR A N 1
ATOM 1311 C CA . TYR A 1 169 ? -7.354 23.359 -11.798 1.00 89.44 169 TYR A CA 1
ATOM 1312 C C . TYR A 1 169 ? -7.339 24.836 -11.393 1.00 89.44 169 TYR A C 1
ATOM 1314 O O . TYR A 1 169 ? -6.727 25.230 -10.399 1.00 89.44 169 TYR A O 1
ATOM 1322 N N . GLY A 1 170 ? -8.003 25.681 -12.187 1.00 89.38 170 GLY A N 1
ATOM 1323 C CA . GLY A 1 170 ? -7.897 27.133 -12.040 1.00 89.38 170 GLY A CA 1
ATOM 1324 C C . GLY A 1 170 ? -6.451 27.591 -12.249 1.00 89.38 170 GLY A C 1
ATOM 1325 O O . GLY A 1 170 ? -5.905 27.409 -13.331 1.00 89.38 170 GLY A O 1
ATOM 1326 N N . ASN A 1 171 ? -5.839 28.152 -11.203 1.00 87.69 171 ASN A N 1
ATOM 1327 C CA . ASN A 1 171 ? -4.437 28.591 -11.207 1.00 87.69 171 ASN A CA 1
ATOM 1328 C C . ASN A 1 171 ? -3.481 27.586 -10.535 1.00 87.69 171 ASN A C 1
ATOM 1330 O O . ASN A 1 171 ? -2.311 27.904 -10.339 1.00 87.69 171 ASN A O 1
ATOM 1334 N N . LEU A 1 172 ? -3.972 26.410 -10.132 1.00 87.19 172 LEU A N 1
ATOM 1335 C CA . LEU A 1 172 ? -3.183 25.402 -9.428 1.00 87.19 172 LEU A CA 1
ATOM 1336 C C . LEU A 1 172 ? -2.748 24.287 -10.375 1.00 87.19 172 LEU A C 1
ATOM 1338 O O . LEU A 1 172 ? -3.539 23.808 -11.190 1.00 87.19 172 LEU A O 1
ATOM 1342 N N . HIS A 1 173 ? -1.503 23.848 -10.205 1.00 89.50 173 HIS A N 1
ATOM 1343 C CA . HIS A 1 173 ? -0.995 22.596 -10.752 1.00 89.50 173 HIS A CA 1
ATOM 1344 C C . HIS A 1 173 ? -1.072 21.524 -9.672 1.00 89.50 173 HIS A C 1
ATOM 1346 O O . HIS A 1 173 ? -0.634 21.740 -8.541 1.00 89.50 173 HIS A O 1
ATOM 1352 N N . THR A 1 174 ? -1.650 20.383 -10.024 1.00 90.88 174 THR A N 1
ATOM 1353 C CA . THR A 1 174 ? -1.887 19.274 -9.103 1.00 90.88 174 THR A CA 1
ATOM 1354 C C . THR A 1 174 ? -1.282 17.993 -9.659 1.00 90.88 174 THR A C 1
ATOM 1356 O O . THR A 1 174 ? -1.443 17.682 -10.840 1.00 90.88 174 THR A O 1
ATOM 1359 N N . ASN A 1 175 ? -0.580 17.242 -8.816 1.00 91.88 175 ASN A N 1
ATOM 1360 C CA . ASN A 1 175 ? -0.035 15.937 -9.178 1.00 91.88 175 ASN A CA 1
ATOM 1361 C C . ASN A 1 175 ? -1.002 14.837 -8.737 1.00 91.88 175 ASN A C 1
ATOM 1363 O O . ASN A 1 175 ? -1.267 14.708 -7.546 1.00 91.88 175 ASN A O 1
ATOM 1367 N N . TRP A 1 176 ? -1.526 14.061 -9.693 1.00 94.50 176 TRP A N 1
ATOM 1368 C CA . TRP A 1 176 ? -2.457 12.952 -9.439 1.00 94.50 176 TRP A CA 1
ATOM 1369 C C . TRP A 1 176 ? -3.577 13.294 -8.437 1.00 94.50 176 TRP A C 1
ATOM 1371 O O . TRP A 1 176 ? -3.688 12.652 -7.388 1.00 94.50 176 TRP A O 1
ATOM 1381 N N . PRO A 1 177 ? -4.403 14.313 -8.735 1.00 94.88 177 PRO A N 1
ATOM 1382 C CA . PRO A 1 177 ? -5.370 14.850 -7.783 1.00 94.88 177 PRO A CA 1
ATOM 1383 C C . PRO A 1 177 ? -6.498 13.876 -7.436 1.00 94.88 177 PRO A C 1
ATOM 1385 O O . PRO A 1 177 ? -7.129 14.070 -6.406 1.00 94.88 177 PRO A O 1
ATOM 1388 N N . TRP A 1 178 ? -6.777 12.865 -8.266 1.00 96.56 178 TRP A N 1
ATOM 1389 C CA . TRP A 1 178 ? -7.879 11.928 -8.044 1.00 96.56 178 TRP A CA 1
ATOM 1390 C C . TRP A 1 178 ? -7.368 10.510 -7.821 1.00 96.56 178 TRP A C 1
ATOM 1392 O O . TRP A 1 178 ? -6.783 9.888 -8.719 1.00 96.56 178 TRP A O 1
ATOM 1402 N N . MET A 1 179 ? -7.644 9.990 -6.630 1.00 97.00 179 MET A N 1
ATOM 1403 C CA . MET A 1 179 ? -7.416 8.606 -6.259 1.00 97.00 179 MET A CA 1
ATOM 1404 C C . MET A 1 179 ? -8.415 7.693 -6.969 1.00 97.00 179 MET A C 1
ATOM 1406 O O . MET A 1 179 ? -9.627 7.866 -6.891 1.00 97.00 179 MET A O 1
ATOM 1410 N N . GLY A 1 180 ? -7.896 6.699 -7.681 1.00 97.69 180 GLY A N 1
ATOM 1411 C CA . GLY A 1 180 ? -8.669 5.607 -8.253 1.00 97.69 180 GLY A CA 1
ATOM 1412 C C . GLY A 1 180 ? -8.748 4.398 -7.316 1.00 97.69 180 GLY A C 1
ATOM 1413 O O . GLY A 1 180 ? -8.086 4.334 -6.282 1.00 97.69 180 GLY A O 1
ATOM 1414 N N . PRO A 1 181 ? -9.541 3.385 -7.685 1.00 96.88 181 PRO A N 1
ATOM 1415 C CA . PRO A 1 181 ? -9.755 2.220 -6.845 1.00 96.88 181 PRO A CA 1
ATOM 1416 C C . PRO A 1 181 ? -8.522 1.312 -6.811 1.00 96.88 181 PRO A C 1
ATOM 1418 O O . PRO A 1 181 ? -7.761 1.219 -7.781 1.00 96.88 181 PRO A O 1
ATOM 1421 N N . VAL A 1 182 ? -8.394 0.527 -5.740 1.00 98.00 182 VAL A N 1
ATOM 1422 C CA . VAL A 1 182 ? -7.605 -0.707 -5.788 1.00 98.00 182 VAL A CA 1
ATOM 1423 C C . VAL A 1 182 ? -8.274 -1.704 -6.737 1.00 98.00 182 VAL A C 1
ATOM 1425 O O . VAL A 1 182 ? -9.418 -2.119 -6.548 1.00 98.00 182 VAL A O 1
ATOM 1428 N N . VAL A 1 183 ? -7.555 -2.096 -7.787 1.00 98.44 183 VAL A N 1
ATOM 1429 C CA . VAL A 1 183 ? -8.099 -2.950 -8.851 1.00 98.44 183 VAL A CA 1
ATOM 1430 C C . VAL A 1 183 ? -8.340 -4.367 -8.336 1.00 98.44 183 VAL A C 1
ATOM 1432 O O . VAL A 1 183 ? -9.425 -4.916 -8.483 1.00 98.44 183 VAL A O 1
ATOM 1435 N N . GLY A 1 184 ? -7.317 -4.957 -7.727 1.00 98.38 184 GLY A N 1
ATOM 1436 C CA . GLY A 1 184 ? -7.259 -6.357 -7.326 1.00 98.38 184 GLY A CA 1
ATOM 1437 C C . GLY A 1 184 ? -5.811 -6.831 -7.310 1.00 98.38 184 GLY A C 1
ATOM 1438 O O . GLY A 1 184 ? -4.896 -6.047 -7.578 1.00 98.38 184 GLY A O 1
ATOM 1439 N N . PHE A 1 185 ? -5.603 -8.107 -7.019 1.00 98.69 185 PHE A N 1
ATOM 1440 C CA . PHE A 1 185 ? -4.293 -8.703 -6.801 1.00 98.69 185 PHE A CA 1
ATOM 1441 C C . PHE A 1 185 ? -3.920 -9.644 -7.938 1.00 98.69 185 PHE A C 1
ATOM 1443 O O . PHE A 1 185 ? -4.716 -10.478 -8.370 1.00 98.69 185 PHE A O 1
ATOM 1450 N N . ARG A 1 186 ? -2.672 -9.558 -8.382 1.00 98.44 186 ARG A N 1
ATOM 1451 C CA . ARG A 1 186 ? -2.016 -10.670 -9.072 1.00 98.44 186 ARG A CA 1
ATOM 1452 C C . ARG A 1 186 ? -1.225 -11.483 -8.055 1.00 98.44 186 ARG A C 1
ATOM 1454 O O . ARG A 1 186 ? -0.967 -10.992 -6.951 1.00 98.44 186 ARG A O 1
ATOM 1461 N N . TYR A 1 187 ? -0.825 -12.698 -8.413 1.00 98.81 187 TYR A N 1
ATOM 1462 C CA . TYR A 1 187 ? -0.045 -13.522 -7.494 1.00 98.81 187 TYR A CA 1
ATOM 1463 C C . TYR A 1 187 ? 1.009 -14.390 -8.173 1.00 98.81 187 TYR A C 1
ATOM 1465 O O . TYR A 1 187 ? 0.914 -14.734 -9.351 1.00 98.81 187 TYR A O 1
ATOM 1473 N N . SER A 1 188 ? 2.009 -14.771 -7.391 1.00 98.81 188 SER A N 1
ATOM 1474 C CA . SER A 1 188 ? 3.072 -15.691 -7.757 1.00 98.81 188 SER A CA 1
ATOM 1475 C C . SER A 1 188 ? 3.225 -16.753 -6.677 1.00 98.81 188 SER A C 1
ATOM 1477 O O . SER A 1 188 ? 3.342 -16.426 -5.502 1.00 98.81 188 SER A O 1
ATOM 1479 N N . THR A 1 189 ? 3.273 -18.026 -7.061 1.00 98.56 189 THR A N 1
ATOM 1480 C CA . THR A 1 189 ? 3.513 -19.160 -6.147 1.00 98.56 189 THR A CA 1
ATOM 1481 C C . THR A 1 189 ? 4.987 -19.570 -6.086 1.00 98.56 189 THR A C 1
ATOM 1483 O O . THR A 1 189 ? 5.322 -20.656 -5.617 1.00 98.56 189 THR A O 1
ATOM 1486 N N . ASN A 1 190 ? 5.878 -18.740 -6.632 1.00 97.19 190 ASN A N 1
ATOM 1487 C CA . ASN A 1 190 ? 7.312 -19.003 -6.713 1.00 97.19 190 ASN A CA 1
ATOM 1488 C C . ASN A 1 190 ? 8.135 -17.719 -6.559 1.00 97.19 190 ASN A C 1
ATOM 1490 O O . ASN A 1 190 ? 9.122 -17.517 -7.272 1.00 97.19 190 ASN A O 1
ATOM 1494 N N . TYR A 1 191 ? 7.722 -16.865 -5.618 1.00 96.50 191 TYR A N 1
ATOM 1495 C CA . TYR A 1 191 ? 8.453 -15.655 -5.230 1.00 96.50 191 TYR A CA 1
ATOM 1496 C C . TYR A 1 191 ? 8.749 -14.705 -6.404 1.00 96.50 191 TYR A C 1
ATOM 1498 O O . TYR A 1 191 ? 9.836 -14.150 -6.528 1.00 96.50 191 TYR A O 1
ATOM 1506 N N . GLY A 1 192 ? 7.776 -14.535 -7.299 1.00 96.75 192 GLY A N 1
ATOM 1507 C CA . GLY A 1 192 ? 7.822 -13.560 -8.388 1.00 96.75 192 GLY A CA 1
ATOM 1508 C C . GLY A 1 192 ? 8.495 -14.038 -9.673 1.00 96.75 192 GLY A C 1
ATOM 1509 O O . GLY A 1 192 ? 8.614 -13.244 -10.605 1.00 96.75 192 GLY A O 1
ATOM 1510 N N . ARG A 1 193 ? 8.903 -15.313 -9.768 1.00 94.56 193 ARG A N 1
ATOM 1511 C CA . ARG A 1 193 ? 9.507 -15.872 -10.997 1.00 94.56 193 ARG A CA 1
ATOM 1512 C C . ARG A 1 193 ? 8.493 -16.039 -12.128 1.00 94.56 193 ARG A C 1
ATOM 1514 O O . ARG A 1 193 ? 8.839 -15.886 -13.294 1.00 94.56 193 ARG A O 1
ATOM 1521 N N . SER A 1 194 ? 7.248 -16.361 -11.792 1.00 97.06 194 SER A N 1
ATOM 1522 C CA . SER A 1 194 ? 6.113 -16.379 -12.717 1.00 97.06 194 SER A CA 1
ATOM 1523 C C . SER A 1 194 ? 4.850 -15.892 -12.020 1.00 97.06 194 SER A C 1
ATOM 1525 O O . SER A 1 194 ? 4.721 -16.033 -10.802 1.00 97.06 194 SER A O 1
ATOM 1527 N N . TRP A 1 195 ? 3.903 -15.373 -12.797 1.00 98.50 195 TRP A N 1
ATOM 1528 C CA . TRP A 1 195 ? 2.726 -14.683 -12.280 1.00 98.50 195 TRP A CA 1
ATOM 1529 C C . TRP A 1 195 ? 1.434 -15.210 -12.891 1.00 98.50 195 TRP A C 1
ATOM 1531 O O . TRP A 1 195 ? 1.383 -15.536 -14.075 1.00 98.50 195 TRP A O 1
ATOM 1541 N N . THR A 1 196 ? 0.390 -15.244 -12.069 1.00 98.69 196 THR A N 1
ATOM 1542 C CA . THR A 1 196 ? -1.004 -15.274 -12.512 1.00 98.69 196 THR A CA 1
ATOM 1543 C C . THR A 1 196 ? -1.549 -13.859 -12.415 1.00 98.69 196 THR A C 1
ATOM 1545 O O . THR A 1 196 ? -1.481 -13.246 -11.347 1.00 98.69 196 THR A O 1
ATOM 1548 N N . ASP A 1 197 ? -2.063 -13.337 -13.526 1.00 97.94 197 ASP A N 1
ATOM 1549 C CA . ASP A 1 197 ? -2.556 -11.965 -13.599 1.00 97.94 197 ASP A CA 1
ATOM 1550 C C . ASP A 1 197 ? -3.816 -11.729 -12.760 1.00 97.94 197 ASP A C 1
ATOM 1552 O O . ASP A 1 197 ? -4.587 -12.638 -12.448 1.00 97.94 197 ASP A O 1
ATOM 1556 N N . CYS A 1 198 ? -4.015 -10.459 -12.402 1.00 97.69 198 CYS A N 1
ATOM 1557 C CA . CYS A 1 198 ? -5.217 -10.006 -11.720 1.00 97.69 198 CYS A CA 1
ATOM 1558 C C . CYS A 1 198 ? -6.440 -10.220 -12.631 1.00 97.69 198 CYS A C 1
ATOM 1560 O O . CYS A 1 198 ? -6.427 -9.743 -13.768 1.00 97.69 198 CYS A O 1
ATOM 1562 N N . PRO A 1 199 ? -7.509 -10.882 -12.152 1.00 97.75 199 PRO A N 1
ATOM 1563 C CA . PRO A 1 199 ? -8.709 -11.119 -12.953 1.00 97.75 199 PRO A CA 1
ATOM 1564 C C . PRO A 1 199 ? -9.626 -9.886 -13.053 1.00 97.75 199 PRO A C 1
ATOM 1566 O O . PRO A 1 199 ? -10.631 -9.927 -13.761 1.00 97.75 199 PRO A O 1
ATOM 1569 N N . LEU A 1 200 ? -9.313 -8.809 -12.324 1.00 98.56 200 LEU A N 1
ATOM 1570 C CA . LEU A 1 200 ? -10.123 -7.596 -12.210 1.00 98.56 200 LEU A CA 1
ATOM 1571 C C . LEU A 1 200 ? -9.542 -6.445 -13.041 1.00 98.56 200 LEU A C 1
ATOM 1573 O O . LEU A 1 200 ? -8.352 -6.411 -13.367 1.00 98.56 200 LEU A O 1
ATOM 1577 N N . THR A 1 201 ? -10.391 -5.472 -13.367 1.00 98.19 201 THR A N 1
ATOM 1578 C CA . THR A 1 201 ? -10.037 -4.294 -14.173 1.00 98.19 201 THR A CA 1
ATOM 1579 C C . THR A 1 201 ? -10.337 -3.003 -13.413 1.00 98.19 201 THR A C 1
ATOM 1581 O O . THR A 1 201 ? -11.135 -3.035 -12.476 1.00 98.19 201 THR A O 1
ATOM 1584 N N . PRO A 1 202 ? -9.747 -1.855 -13.797 1.00 98.06 202 PRO A N 1
ATOM 1585 C CA . PRO A 1 202 ? -10.087 -0.575 -13.172 1.00 98.06 202 PRO A CA 1
ATOM 1586 C C . PRO A 1 202 ? -11.585 -0.224 -13.245 1.00 98.06 202 PRO A C 1
ATOM 1588 O O . PRO A 1 202 ? -12.101 0.385 -12.317 1.00 98.06 202 PRO A O 1
ATOM 1591 N N . ASP A 1 203 ? -12.295 -0.670 -14.290 1.00 96.38 203 ASP A N 1
ATOM 1592 C CA . ASP A 1 203 ? -13.758 -0.518 -14.423 1.00 96.38 203 ASP A CA 1
ATOM 1593 C C . ASP A 1 203 ? -14.573 -1.442 -13.503 1.00 96.38 203 ASP A C 1
ATOM 1595 O O . ASP A 1 203 ? -15.742 -1.181 -13.219 1.00 96.38 203 ASP A O 1
ATOM 1599 N N . LYS A 1 204 ? -13.991 -2.570 -13.081 1.00 97.56 204 LYS A N 1
ATOM 1600 C CA . LYS A 1 204 ? -14.627 -3.570 -12.209 1.00 97.56 204 LYS A CA 1
ATOM 1601 C C . LYS A 1 204 ? -13.669 -3.950 -11.075 1.00 97.56 204 LYS A C 1
ATOM 1603 O O . LYS A 1 204 ? -13.200 -5.092 -11.037 1.00 97.56 204 LYS A O 1
ATOM 1608 N N . PRO A 1 205 ? -13.341 -2.995 -10.189 1.00 98.25 205 PRO A N 1
ATOM 1609 C CA . PRO A 1 205 ? -12.334 -3.188 -9.158 1.00 98.25 205 PRO A CA 1
ATOM 1610 C C . PRO A 1 205 ? -12.877 -4.010 -7.988 1.00 98.25 205 PRO A C 1
ATOM 1612 O O . PRO A 1 205 ? -14.091 -4.134 -7.801 1.00 98.25 205 PRO A O 1
ATOM 1615 N N . LEU A 1 206 ? -11.969 -4.513 -7.152 1.00 98.56 206 LEU A N 1
ATOM 1616 C CA . LEU A 1 206 ? -12.257 -5.434 -6.048 1.00 98.56 206 LEU A CA 1
ATOM 1617 C C . LEU A 1 206 ? -13.379 -4.954 -5.122 1.00 98.56 206 LEU A C 1
ATOM 1619 O O . LEU A 1 206 ? -14.254 -5.737 -4.756 1.00 98.56 206 LEU A O 1
ATOM 1623 N N . PHE A 1 207 ? -13.391 -3.670 -4.763 1.00 98.06 207 PHE A N 1
ATOM 1624 C CA . PHE A 1 207 ? -14.405 -3.118 -3.858 1.00 98.06 207 PHE A CA 1
ATOM 1625 C C . PHE A 1 207 ? -15.557 -2.402 -4.570 1.00 98.06 207 PHE A C 1
ATOM 1627 O O . PHE A 1 207 ? -16.543 -2.059 -3.915 1.00 98.06 207 PHE A O 1
ATOM 1634 N N . GLY A 1 208 ? -15.508 -2.288 -5.901 1.00 97.19 208 GLY A N 1
ATOM 1635 C CA . GLY A 1 208 ? -16.542 -1.638 -6.712 1.00 97.19 208 GLY A CA 1
ATOM 1636 C C . GLY A 1 208 ? -16.591 -0.112 -6.576 1.00 97.19 208 GLY A C 1
ATOM 1637 O O . GLY A 1 208 ? -17.608 0.487 -6.908 1.00 97.19 208 GLY A O 1
ATOM 1638 N N . GLU A 1 209 ? -15.531 0.505 -6.054 1.00 97.19 209 GLU A N 1
ATOM 1639 C CA . GLU A 1 209 ? -15.402 1.962 -5.950 1.00 97.19 209 GLU A CA 1
ATOM 1640 C C . GLU A 1 209 ? -14.941 2.578 -7.276 1.00 97.19 209 GLU A C 1
ATOM 1642 O O . GLU A 1 209 ? -14.392 1.886 -8.132 1.00 97.19 209 GLU A O 1
ATOM 1647 N N . THR A 1 210 ? -15.128 3.885 -7.450 1.00 96.25 210 THR A N 1
ATOM 1648 C CA . THR A 1 210 ? -14.597 4.614 -8.605 1.00 96.25 210 THR A CA 1
ATOM 1649 C C . THR A 1 210 ? -14.113 5.996 -8.196 1.00 96.25 210 THR A C 1
ATOM 1651 O O . THR A 1 210 ? -14.834 6.736 -7.545 1.00 96.25 210 THR A O 1
ATOM 1654 N N . GLY A 1 211 ? -12.896 6.321 -8.627 1.00 96.31 211 GLY A N 1
ATOM 1655 C CA . GLY A 1 211 ? -12.277 7.646 -8.551 1.00 96.31 211 GLY A CA 1
ATOM 1656 C C . GLY A 1 211 ? -12.581 8.591 -9.717 1.00 96.31 211 GLY A C 1
ATOM 1657 O O . GLY A 1 211 ? -11.961 9.646 -9.850 1.00 96.31 211 GLY A O 1
ATOM 1658 N N . ILE A 1 212 ? -13.418 8.174 -10.676 1.00 95.50 212 ILE A N 1
ATOM 1659 C CA . ILE A 1 212 ? -13.612 8.942 -11.914 1.00 95.50 212 ILE A CA 1
ATOM 1660 C C . ILE A 1 212 ? -14.287 10.279 -11.604 1.00 95.50 212 ILE A C 1
ATOM 1662 O O . ILE A 1 212 ? -15.227 10.346 -10.816 1.00 95.50 212 ILE A O 1
ATOM 1666 N N . ASN A 1 213 ? -13.806 11.341 -12.257 1.00 93.00 213 ASN A N 1
ATOM 1667 C CA . ASN A 1 213 ? -14.243 12.723 -12.040 1.00 93.00 213 ASN A CA 1
ATOM 1668 C C . ASN A 1 213 ? -14.045 13.219 -10.594 1.00 93.00 213 ASN A C 1
ATOM 1670 O O . ASN A 1 213 ? -14.784 14.093 -10.148 1.00 93.00 213 ASN A O 1
ATOM 1674 N N . GLY A 1 214 ? -13.077 12.653 -9.865 1.00 93.19 214 GLY A N 1
ATOM 1675 C CA . GLY A 1 214 ? -12.776 13.043 -8.486 1.00 93.19 214 GLY A CA 1
ATOM 1676 C C . GLY A 1 214 ? -13.792 12.545 -7.459 1.00 93.19 214 GLY A C 1
ATOM 1677 O O . GLY A 1 214 ? -13.856 13.087 -6.360 1.00 93.19 214 GLY A O 1
ATOM 1678 N N . TYR A 1 215 ? -14.609 11.542 -7.800 1.00 95.44 215 TYR A N 1
ATOM 1679 C CA . TYR A 1 215 ? -15.450 10.875 -6.807 1.00 95.44 215 TYR A CA 1
ATOM 1680 C C . TYR A 1 215 ? -14.555 10.158 -5.780 1.00 95.44 215 TYR A C 1
ATOM 1682 O O . TYR A 1 215 ? -13.626 9.470 -6.193 1.00 95.44 215 TYR A O 1
ATOM 1690 N N . PRO A 1 216 ? -14.785 10.307 -4.468 1.00 95.31 216 PRO A N 1
ATOM 1691 C CA . PRO A 1 216 ? -13.874 9.763 -3.468 1.00 95.31 216 PRO A CA 1
ATOM 1692 C C . PRO A 1 216 ? -13.968 8.236 -3.379 1.00 95.31 216 PRO A C 1
ATOM 1694 O O . PRO A 1 216 ? -15.049 7.649 -3.531 1.00 95.31 216 PRO A O 1
ATOM 1697 N N . VAL A 1 217 ? -12.843 7.597 -3.072 1.00 97.62 217 VAL A N 1
ATOM 1698 C CA . VAL A 1 217 ? -12.763 6.175 -2.734 1.00 97.62 217 VAL A CA 1
ATOM 1699 C C . VAL A 1 217 ? -12.367 6.014 -1.268 1.00 97.62 217 VAL A C 1
ATOM 1701 O O . VAL A 1 217 ? -11.621 6.805 -0.703 1.00 97.62 217 VAL A O 1
ATOM 1704 N N . LYS A 1 218 ? -12.852 4.955 -0.622 1.00 98.00 218 LYS A N 1
ATOM 1705 C CA . LYS A 1 218 ? -12.463 4.622 0.752 1.00 98.00 218 LYS A CA 1
ATOM 1706 C C . LYS A 1 218 ? -11.171 3.816 0.787 1.00 98.00 218 LYS A C 1
ATOM 1708 O O . LYS A 1 218 ? -10.406 3.926 1.737 1.00 98.00 218 LYS A O 1
ATOM 1713 N N . ILE A 1 219 ? -10.939 2.951 -0.202 1.00 97.94 219 ILE A N 1
ATOM 1714 C CA . ILE A 1 219 ? -9.773 2.061 -0.229 1.00 97.94 219 ILE A CA 1
ATOM 1715 C C . ILE A 1 219 ? -8.753 2.547 -1.271 1.00 97.94 219 ILE A C 1
ATOM 1717 O O . ILE A 1 219 ? -8.472 1.862 -2.261 1.00 97.94 219 ILE A O 1
ATOM 1721 N N . GLY A 1 220 ? -8.207 3.742 -1.039 1.00 95.62 220 GLY A N 1
ATOM 1722 C CA . GLY A 1 220 ? -7.118 4.340 -1.808 1.00 95.62 220 GLY A CA 1
ATOM 1723 C C . GLY A 1 220 ? -5.750 3.799 -1.386 1.00 95.62 220 GLY A C 1
ATOM 1724 O O . GLY A 1 220 ? -5.487 3.604 -0.199 1.00 95.62 220 GLY A O 1
ATOM 1725 N N . SER A 1 221 ? -4.888 3.509 -2.370 1.00 95.44 221 SER A N 1
ATOM 1726 C CA . SER A 1 221 ? -3.500 3.034 -2.193 1.00 95.44 221 SER A CA 1
ATOM 1727 C C . SER A 1 221 ? -3.267 2.131 -0.956 1.00 95.44 221 SER A C 1
ATOM 1729 O O . SER A 1 221 ? -2.468 2.475 -0.081 1.00 95.44 221 SER A O 1
ATOM 1731 N N . PRO A 1 222 ? -3.954 0.978 -0.830 1.00 97.62 222 PRO A N 1
ATOM 1732 C CA . PRO A 1 222 ? -3.894 0.183 0.392 1.00 97.62 222 PRO A CA 1
ATOM 1733 C C . PRO A 1 222 ? -2.518 -0.462 0.603 1.00 97.62 222 PRO A C 1
ATOM 1735 O O . PRO A 1 222 ? -1.905 -0.964 -0.339 1.00 97.62 222 PRO A O 1
ATOM 1738 N N . HIS A 1 223 ? -2.079 -0.577 1.853 1.00 98.19 223 HIS A N 1
ATOM 1739 C CA . HIS A 1 223 ? -0.882 -1.320 2.256 1.00 98.19 223 HIS A CA 1
ATOM 1740 C C . HIS A 1 223 ? -1.251 -2.428 3.228 1.00 98.19 223 HIS A C 1
ATOM 1742 O O . HIS A 1 223 ? -2.126 -2.246 4.072 1.00 98.19 223 HIS A O 1
ATOM 1748 N N . PHE A 1 224 ? -0.575 -3.575 3.143 1.00 98.69 224 PHE A N 1
ATOM 1749 C CA . PHE A 1 224 ? -0.683 -4.550 4.221 1.00 98.69 224 PHE A CA 1
ATOM 1750 C C . PHE A 1 224 ? -0.004 -4.008 5.477 1.00 98.69 224 PHE A C 1
ATOM 1752 O O . PHE A 1 224 ? 1.044 -3.370 5.399 1.00 98.69 224 PHE A O 1
ATOM 1759 N N . VAL A 1 225 ? -0.605 -4.279 6.632 1.00 98.69 225 VAL A N 1
ATOM 1760 C CA . VAL A 1 225 ? 0.046 -4.079 7.923 1.00 98.69 225 VAL A CA 1
ATOM 1761 C C . VAL A 1 225 ? 1.225 -5.039 8.002 1.00 98.69 225 VAL A C 1
ATOM 1763 O O . VAL A 1 225 ? 1.056 -6.252 7.853 1.00 98.69 225 VAL A O 1
ATOM 1766 N N . ASP A 1 226 ? 2.413 -4.497 8.238 1.00 98.38 226 ASP A N 1
ATOM 1767 C CA . ASP A 1 226 ? 3.621 -5.289 8.401 1.00 98.38 226 ASP A CA 1
ATOM 1768 C C . ASP A 1 226 ? 3.619 -5.946 9.786 1.00 98.38 226 ASP A C 1
ATOM 1770 O O . ASP A 1 226 ? 3.809 -5.300 10.820 1.00 98.38 226 ASP A O 1
ATOM 1774 N N . PHE A 1 227 ? 3.365 -7.252 9.787 1.00 98.56 227 PHE A N 1
ATOM 1775 C CA . PHE A 1 227 ? 3.385 -8.115 10.964 1.00 98.56 227 PHE A CA 1
ATOM 1776 C C . PHE A 1 227 ? 4.698 -8.902 11.088 1.00 98.56 227 PHE A C 1
ATOM 1778 O O . PHE A 1 227 ? 4.725 -9.944 11.745 1.00 98.56 227 PHE A O 1
ATOM 1785 N N . GLY A 1 228 ? 5.777 -8.445 10.453 1.00 97.62 228 GLY A N 1
ATOM 1786 C CA . GLY A 1 228 ? 7.063 -9.128 10.455 1.00 97.62 228 GLY A CA 1
ATOM 1787 C C . GLY A 1 228 ? 7.106 -10.339 9.525 1.00 97.62 228 GLY A C 1
ATOM 1788 O O . GLY A 1 228 ? 6.298 -10.493 8.599 1.00 97.62 228 GLY A O 1
ATOM 1789 N N . LYS A 1 229 ? 8.086 -11.214 9.765 1.00 98.06 229 LYS A N 1
ATOM 1790 C CA . LYS A 1 229 ? 8.418 -12.320 8.866 1.00 98.06 229 LYS A CA 1
ATOM 1791 C C . LYS A 1 229 ? 7.239 -13.270 8.703 1.00 98.06 229 LYS A C 1
ATOM 1793 O O . LYS A 1 229 ? 6.770 -13.861 9.670 1.00 98.06 229 LYS A O 1
ATOM 1798 N N . ASN A 1 230 ? 6.776 -13.450 7.467 1.00 98.31 230 ASN A N 1
ATOM 1799 C CA . ASN A 1 230 ? 5.669 -14.342 7.118 1.00 98.31 230 ASN A CA 1
ATOM 1800 C C . ASN A 1 230 ? 4.422 -14.131 8.006 1.00 98.31 230 ASN A C 1
ATOM 1802 O O . ASN A 1 230 ? 3.758 -15.097 8.384 1.00 98.31 230 ASN A O 1
ATOM 1806 N N . MET A 1 231 ? 4.128 -12.872 8.355 1.00 98.00 231 MET A N 1
ATOM 1807 C CA . MET A 1 231 ? 3.031 -12.476 9.249 1.00 98.00 231 MET A CA 1
ATOM 1808 C C . MET A 1 231 ? 3.095 -13.070 10.671 1.00 98.00 231 MET A C 1
ATOM 1810 O O . MET A 1 231 ? 2.050 -13.257 11.297 1.00 98.00 231 MET A O 1
ATOM 1814 N N . GLU A 1 232 ? 4.284 -13.367 11.200 1.00 98.00 232 GLU A N 1
ATOM 1815 C CA . GLU A 1 232 ? 4.461 -14.003 12.519 1.00 98.00 232 GLU A CA 1
ATOM 1816 C C . GLU A 1 232 ? 3.755 -13.275 13.681 1.00 98.00 232 GLU A C 1
ATOM 1818 O O . GLU A 1 232 ? 3.344 -13.924 14.642 1.00 98.00 232 GLU A O 1
ATOM 1823 N N . TYR A 1 233 ? 3.567 -11.951 13.588 1.00 98.44 233 TYR A N 1
ATOM 1824 C CA . TYR A 1 233 ? 2.895 -11.140 14.610 1.00 98.44 233 TYR A CA 1
ATOM 1825 C C . TYR A 1 233 ? 1.444 -10.779 14.271 1.00 98.44 233 TYR A C 1
ATOM 1827 O O . TYR A 1 233 ? 0.861 -9.914 14.929 1.00 98.44 233 TYR A O 1
ATOM 1835 N N . SER A 1 234 ? 0.838 -11.415 13.262 1.00 98.12 234 SER A N 1
ATOM 1836 C CA . SER A 1 234 ? -0.593 -11.235 13.002 1.00 98.12 234 SER A CA 1
ATOM 1837 C C . SER A 1 234 ? -1.397 -11.743 14.209 1.00 98.12 234 SER A C 1
ATOM 1839 O O . SER A 1 234 ? -1.179 -12.872 14.655 1.00 98.12 234 SER A O 1
ATOM 1841 N N . PRO A 1 235 ? -2.333 -10.945 14.755 1.00 97.00 235 PRO A N 1
ATOM 1842 C CA . PRO A 1 235 ? -3.018 -11.285 16.001 1.00 97.00 235 PRO A CA 1
ATOM 1843 C C . PRO A 1 235 ? -3.989 -12.466 15.865 1.00 97.00 235 PRO A C 1
ATOM 1845 O O . PRO A 1 235 ? -4.309 -13.115 16.858 1.00 97.00 235 PRO A O 1
ATOM 1848 N N . ASP A 1 236 ? -4.483 -12.732 14.656 1.00 97.62 236 ASP A N 1
ATOM 1849 C CA . ASP A 1 236 ? -5.500 -13.751 14.377 1.00 97.62 236 ASP A CA 1
ATOM 1850 C C . ASP A 1 236 ? -5.247 -14.521 13.067 1.00 97.62 236 ASP A C 1
ATOM 1852 O O . ASP A 1 236 ? -6.126 -15.225 12.565 1.00 97.62 236 ASP A O 1
ATOM 1856 N N . GLY A 1 237 ? -4.044 -14.388 12.500 1.00 97.81 237 GLY A N 1
ATOM 1857 C CA . GLY A 1 237 ? -3.646 -15.030 11.247 1.00 97.81 237 GLY A CA 1
ATOM 1858 C C . GLY A 1 237 ? -4.234 -14.388 9.986 1.00 97.81 237 GLY A C 1
ATOM 1859 O O . GLY A 1 237 ? -4.009 -14.900 8.887 1.00 97.81 237 GLY A O 1
ATOM 1860 N N . LYS A 1 238 ? -4.977 -13.280 10.096 1.00 98.69 238 LYS A N 1
ATOM 1861 C CA . LYS A 1 238 ? -5.460 -12.526 8.932 1.00 98.69 238 LYS A CA 1
ATOM 1862 C C . LYS A 1 238 ? -4.426 -11.515 8.466 1.00 98.69 238 LYS A C 1
ATOM 1864 O O . LYS A 1 238 ? -3.637 -10.979 9.247 1.00 98.69 238 LYS A O 1
ATOM 1869 N N . ALA A 1 239 ? -4.456 -11.240 7.170 1.00 98.75 239 ALA A N 1
ATOM 1870 C CA . ALA A 1 239 ? -3.721 -10.146 6.570 1.00 98.75 239 ALA A CA 1
ATOM 1871 C C . ALA A 1 239 ? -4.592 -8.891 6.657 1.00 98.75 239 ALA A C 1
ATOM 1873 O O . ALA A 1 239 ? -5.719 -8.877 6.157 1.00 98.75 239 ALA A O 1
ATOM 1874 N N . TYR A 1 240 ? -4.082 -7.861 7.322 1.00 98.88 240 TYR A N 1
ATOM 1875 C CA . TYR A 1 240 ? -4.767 -6.582 7.473 1.00 98.88 240 TYR A CA 1
ATOM 1876 C C . TYR A 1 240 ? -4.264 -5.630 6.403 1.00 98.88 240 TYR A C 1
ATOM 1878 O O . TYR A 1 240 ? -3.059 -5.570 6.177 1.00 98.88 240 TYR A O 1
ATOM 1886 N N . LEU A 1 241 ? -5.166 -4.876 5.786 1.00 98.62 241 LEU A N 1
ATOM 1887 C CA . LEU A 1 241 ? -4.822 -3.734 4.960 1.00 98.62 241 LEU A CA 1
ATOM 1888 C C . LEU A 1 241 ? -5.260 -2.454 5.654 1.00 98.62 241 LEU A C 1
ATOM 1890 O O . LEU A 1 241 ? -6.321 -2.401 6.278 1.00 98.62 241 LEU A O 1
ATOM 1894 N N . VAL A 1 242 ? -4.437 -1.431 5.502 1.00 98.69 242 VAL A N 1
ATOM 1895 C CA . VAL A 1 242 ? -4.743 -0.051 5.837 1.00 98.69 242 VAL A CA 1
ATOM 1896 C C . VAL A 1 242 ? -4.778 0.745 4.539 1.00 98.69 242 VAL A C 1
ATOM 1898 O O . VAL A 1 242 ? -3.954 0.519 3.655 1.00 98.69 242 VAL A O 1
ATOM 1901 N N . ALA A 1 243 ? -5.752 1.629 4.398 1.00 98.31 243 ALA A N 1
ATOM 1902 C CA . ALA A 1 243 ? -5.927 2.449 3.208 1.00 98.31 243 ALA A CA 1
ATOM 1903 C C . ALA A 1 243 ? -6.286 3.863 3.626 1.00 98.31 243 ALA A C 1
ATOM 1905 O O . ALA A 1 243 ? -6.958 4.043 4.643 1.00 98.31 243 ALA A O 1
ATOM 1906 N N . HIS A 1 244 ? -5.855 4.846 2.853 1.00 97.31 244 HIS A N 1
ATOM 1907 C CA . HIS A 1 244 ? -6.388 6.191 2.986 1.00 97.31 244 HIS A CA 1
ATOM 1908 C C . HIS A 1 244 ? -7.549 6.386 2.019 1.00 97.31 244 HIS A C 1
ATOM 1910 O O . HIS A 1 244 ? -7.725 5.601 1.085 1.00 97.31 244 HIS A O 1
ATOM 1916 N N . GLY A 1 245 ? -8.354 7.408 2.259 1.00 96.44 245 GLY A N 1
ATOM 1917 C CA . GLY A 1 245 ? -9.438 7.758 1.360 1.00 96.44 245 GLY A CA 1
ATOM 1918 C C . GLY A 1 245 ? -10.296 8.887 1.896 1.00 96.44 245 GLY A C 1
ATOM 1919 O O . GLY A 1 245 ? -9.994 9.499 2.926 1.00 96.44 245 GLY A O 1
ATOM 1920 N N . ALA A 1 246 ? -11.399 9.122 1.204 1.00 95.94 246 ALA A N 1
ATOM 1921 C CA . ALA A 1 246 ? -12.435 10.054 1.615 1.00 95.94 246 ALA A CA 1
ATOM 1922 C C . ALA A 1 246 ? -13.828 9.431 1.435 1.00 95.94 246 ALA A C 1
ATOM 1924 O O . ALA A 1 246 ? -13.997 8.329 0.898 1.00 95.94 246 ALA A O 1
ATOM 1925 N N . ASP A 1 247 ? -14.861 10.149 1.863 1.00 93.38 247 ASP A N 1
ATOM 1926 C CA . ASP A 1 247 ? -16.240 9.806 1.557 1.00 93.38 247 ASP A CA 1
ATOM 1927 C C . ASP A 1 247 ? -17.029 11.024 1.070 1.00 93.38 247 ASP A C 1
ATOM 1929 O O . ASP A 1 247 ? -16.536 12.145 0.996 1.00 93.38 247 ASP A O 1
ATOM 1933 N N . THR A 1 248 ? -18.279 10.797 0.678 1.00 92.19 248 THR A N 1
ATOM 1934 C CA . THR A 1 248 ? -19.133 11.845 0.109 1.00 92.19 248 THR A CA 1
ATOM 1935 C C . THR A 1 248 ? -19.767 12.756 1.160 1.00 92.19 248 THR A C 1
ATOM 1937 O O . THR A 1 248 ? -20.670 13.521 0.822 1.00 92.19 248 THR A O 1
ATOM 1940 N N . THR A 1 249 ? -19.406 12.619 2.438 1.00 90.12 249 THR A N 1
ATOM 1941 C CA . THR A 1 249 ? -19.974 13.425 3.525 1.00 90.12 249 THR A CA 1
ATOM 1942 C C . THR A 1 249 ? -19.160 14.680 3.815 1.00 90.12 249 THR A C 1
ATOM 1944 O O . THR A 1 249 ? -19.682 15.578 4.482 1.00 90.12 249 THR A O 1
ATOM 1947 N N . ASP A 1 250 ? -17.940 14.791 3.275 1.00 88.62 250 ASP A N 1
ATOM 1948 C CA . ASP A 1 250 ? -17.148 16.008 3.407 1.00 88.62 250 ASP A CA 1
ATOM 1949 C C . ASP A 1 250 ? -17.836 17.198 2.712 1.00 88.62 250 ASP A C 1
ATOM 1951 O O . ASP A 1 250 ? -18.207 17.179 1.536 1.00 88.62 250 ASP A O 1
ATOM 1955 N N . THR A 1 251 ? -18.012 18.266 3.485 1.00 86.06 251 THR A N 1
ATOM 1956 C CA . THR A 1 251 ? -18.631 19.525 3.050 1.00 86.06 251 THR A CA 1
ATOM 1957 C C . THR A 1 251 ? -17.601 20.582 2.658 1.00 86.06 251 THR A C 1
ATOM 1959 O O . THR A 1 251 ? -17.980 21.643 2.157 1.00 86.06 251 THR A O 1
ATOM 1962 N N . LYS A 1 252 ? -16.310 20.310 2.873 1.00 85.56 252 LYS A N 1
ATOM 1963 C CA . LYS A 1 252 ? -15.170 21.175 2.552 1.00 85.56 252 LYS A CA 1
ATOM 1964 C C . LYS A 1 252 ? -14.294 20.589 1.442 1.00 85.56 252 LYS A C 1
ATOM 1966 O O . LYS A 1 252 ? -13.120 20.940 1.352 1.00 85.56 252 LYS A O 1
ATOM 1971 N N . TYR A 1 253 ? -14.898 19.776 0.574 1.00 85.19 253 TYR A N 1
ATOM 1972 C CA . TYR A 1 253 ? -14.180 19.041 -0.456 1.00 85.19 253 TYR A CA 1
ATOM 1973 C C . TYR A 1 253 ? -13.288 19.949 -1.310 1.00 85.19 253 TYR A C 1
ATOM 1975 O O . TYR A 1 253 ? -13.664 21.058 -1.717 1.00 85.19 253 TYR A O 1
ATOM 1983 N N . ARG A 1 254 ? -12.105 19.432 -1.636 1.00 88.88 254 ARG A N 1
ATOM 1984 C CA . ARG A 1 254 ? -11.164 20.048 -2.578 1.00 88.88 254 ARG A CA 1
ATOM 1985 C C . ARG A 1 254 ? -11.102 19.260 -3.880 1.00 88.88 254 ARG A C 1
ATOM 1987 O O . ARG A 1 254 ? -11.456 18.089 -3.942 1.00 88.88 254 ARG A O 1
ATOM 1994 N N . PHE A 1 255 ? -10.593 19.886 -4.939 1.00 90.81 255 PHE A N 1
ATOM 1995 C CA . PHE A 1 255 ? -10.393 19.200 -6.223 1.00 90.81 255 PHE A CA 1
ATOM 1996 C C . PHE A 1 255 ? -9.463 17.979 -6.109 1.00 90.81 255 PHE A C 1
ATOM 1998 O O . PHE A 1 255 ? -9.605 17.030 -6.874 1.00 90.81 255 PHE A O 1
ATOM 2005 N N . TRP A 1 256 ? -8.548 18.004 -5.139 1.00 91.31 256 TRP A N 1
ATOM 2006 C CA . TRP A 1 256 ? -7.628 16.922 -4.798 1.00 91.31 256 TRP A CA 1
ATOM 2007 C C . TRP A 1 256 ? -7.891 16.359 -3.392 1.00 91.31 256 TRP A C 1
ATOM 2009 O O . TRP A 1 256 ? -6.957 16.044 -2.659 1.00 91.31 256 TRP A O 1
ATOM 2019 N N . ASN A 1 257 ? -9.158 16.308 -2.971 1.00 91.81 257 ASN A N 1
ATOM 2020 C CA . ASN A 1 257 ? -9.520 15.863 -1.622 1.00 91.81 257 ASN A CA 1
ATOM 2021 C C . ASN A 1 257 ? -8.965 14.469 -1.306 1.00 91.81 257 ASN A C 1
ATOM 2023 O O . ASN A 1 257 ? -8.312 14.257 -0.290 1.00 91.81 257 ASN A O 1
ATOM 2027 N N . ASP A 1 258 ? -9.176 13.560 -2.253 1.00 94.56 258 ASP A N 1
ATOM 2028 C CA . ASP A 1 258 ? -8.692 12.190 -2.236 1.00 94.56 258 ASP A CA 1
ATOM 2029 C C . ASP A 1 258 ? -7.748 12.007 -3.425 1.00 94.56 258 ASP A C 1
ATOM 2031 O O . ASP A 1 258 ? -8.182 11.769 -4.556 1.00 94.56 258 ASP A O 1
ATOM 2035 N N . SER A 1 259 ? -6.458 12.233 -3.180 1.00 94.75 259 SER A N 1
ATOM 2036 C CA . SER A 1 259 ? -5.382 12.145 -4.168 1.00 94.75 259 SER A CA 1
ATOM 2037 C C . SER A 1 259 ? -4.473 10.962 -3.853 1.00 94.75 259 SER A C 1
ATOM 2039 O O . SER A 1 259 ? -4.650 10.248 -2.865 1.00 94.75 259 SER A O 1
ATOM 2041 N N . TRP A 1 260 ? -3.427 10.769 -4.656 1.00 93.19 260 TRP A N 1
ATOM 2042 C CA . TRP A 1 260 ? -2.383 9.788 -4.349 1.00 93.19 260 TRP A CA 1
ATOM 2043 C C . TRP A 1 260 ? -1.748 9.942 -2.951 1.00 93.19 260 TRP A C 1
ATOM 2045 O O . TRP A 1 260 ? -1.213 8.963 -2.428 1.00 93.19 260 TRP A O 1
ATOM 2055 N N . ILE A 1 261 ? -1.804 11.136 -2.348 1.00 92.31 261 ILE A N 1
ATOM 2056 C CA . ILE A 1 261 ? -1.127 11.465 -1.084 1.00 92.31 261 ILE A CA 1
ATOM 2057 C C . ILE A 1 261 ? -2.002 12.250 -0.092 1.00 92.31 261 ILE A C 1
ATOM 2059 O O . ILE A 1 261 ? -1.538 12.509 1.014 1.00 92.31 261 ILE A O 1
ATOM 2063 N N . THR A 1 262 ? -3.238 12.619 -0.442 1.00 92.44 262 THR A N 1
ATOM 2064 C CA . THR A 1 262 ? -4.222 13.274 0.449 1.00 92.44 262 THR A CA 1
ATOM 2065 C C . THR A 1 262 ? -5.446 12.390 0.670 1.00 92.44 262 THR A C 1
ATOM 2067 O O . THR A 1 262 ? -5.764 11.539 -0.154 1.00 92.44 262 THR A O 1
ATOM 2070 N N . GLY A 1 263 ? -6.133 12.618 1.786 1.00 94.06 263 GLY A N 1
ATOM 2071 C CA . GLY A 1 263 ? -7.394 11.983 2.150 1.00 94.06 263 GLY A CA 1
ATOM 2072 C C . GLY A 1 263 ? -7.889 12.520 3.493 1.00 94.06 263 GLY A C 1
ATOM 2073 O O . GLY A 1 263 ? -7.183 13.275 4.171 1.00 94.06 263 GLY A O 1
ATOM 2074 N N . ASP A 1 264 ? -9.089 12.106 3.891 1.00 94.75 264 ASP A N 1
ATOM 2075 C CA . ASP A 1 264 ? -9.738 12.543 5.137 1.00 94.75 264 ASP A CA 1
ATOM 2076 C C . ASP A 1 264 ? -9.748 11.453 6.203 1.00 94.75 264 ASP A C 1
ATOM 2078 O O . ASP A 1 264 ? -9.779 11.731 7.409 1.00 94.75 264 ASP A O 1
ATOM 2082 N N . GLN A 1 265 ? -9.718 10.195 5.763 1.00 96.81 265 GLN A N 1
ATOM 2083 C CA . GLN A 1 265 ? -9.928 9.030 6.603 1.00 96.81 265 GLN A CA 1
ATOM 2084 C C . GLN A 1 265 ? -8.911 7.932 6.321 1.00 96.81 265 GLN A C 1
ATOM 2086 O O . GLN A 1 265 ? -8.455 7.726 5.199 1.00 96.81 265 GLN A O 1
ATOM 2091 N N . ILE A 1 266 ? -8.629 7.160 7.367 1.00 98.12 266 ILE A N 1
ATOM 2092 C CA . ILE A 1 266 ? -7.890 5.905 7.280 1.00 98.12 266 ILE A CA 1
ATOM 2093 C C . ILE A 1 266 ? -8.865 4.761 7.504 1.00 98.12 266 ILE A C 1
ATOM 2095 O O . ILE A 1 266 ? -9.527 4.699 8.540 1.00 98.12 266 ILE A O 1
ATOM 2099 N N . TYR A 1 267 ? -8.922 3.824 6.570 1.00 98.62 267 TYR A N 1
ATOM 2100 C CA . TYR A 1 267 ? -9.768 2.641 6.610 1.00 98.62 267 TYR A CA 1
ATOM 2101 C C . TYR A 1 267 ? -8.955 1.386 6.926 1.00 98.62 267 TYR A C 1
ATOM 2103 O O . TYR A 1 267 ? -7.783 1.265 6.570 1.00 98.62 267 TYR A O 1
ATOM 2111 N N . LEU A 1 268 ? -9.600 0.433 7.603 1.00 98.81 268 LEU A N 1
ATOM 2112 C CA . LEU A 1 268 ? -9.007 -0.846 7.984 1.00 98.81 268 LEU A CA 1
ATOM 2113 C C . LEU A 1 268 ? -9.895 -1.998 7.511 1.00 98.81 268 LEU A C 1
ATOM 2115 O O . LEU A 1 268 ? -11.103 -2.028 7.763 1.00 98.81 268 LEU A O 1
ATOM 2119 N N . LEU A 1 269 ? -9.273 -2.969 6.858 1.00 98.75 269 LEU A N 1
ATOM 2120 C CA . LEU A 1 269 ? -9.910 -4.180 6.360 1.00 98.75 269 LEU A CA 1
ATOM 2121 C C . LEU A 1 269 ? -8.971 -5.370 6.535 1.00 98.75 269 LEU A C 1
ATOM 2123 O O . LEU A 1 269 ? -7.768 -5.202 6.719 1.00 98.75 269 LEU A O 1
ATOM 2127 N N . ARG A 1 270 ? -9.507 -6.586 6.503 1.00 98.81 270 ARG A N 1
ATOM 2128 C CA . ARG A 1 270 ? -8.704 -7.801 6.657 1.00 98.81 270 ARG A CA 1
ATOM 2129 C C . ARG A 1 270 ? -9.273 -8.970 5.872 1.00 98.81 270 ARG A C 1
ATOM 2131 O O . ARG A 1 270 ? -10.471 -9.026 5.598 1.00 98.81 270 ARG A O 1
ATOM 2138 N N . VAL A 1 271 ? -8.406 -9.916 5.540 1.00 98.81 271 VAL A N 1
ATOM 2139 C CA . VAL A 1 271 ? -8.739 -11.130 4.789 1.00 98.81 271 VAL A CA 1
ATOM 2140 C C . VAL A 1 271 ? -7.884 -12.291 5.283 1.00 98.81 271 VAL A C 1
ATOM 2142 O O . VAL A 1 271 ? -6.744 -12.102 5.704 1.00 98.81 271 VAL A O 1
ATOM 2145 N N . THR A 1 272 ? -8.415 -13.510 5.244 1.00 98.69 272 THR A N 1
ATOM 2146 C CA . THR A 1 272 ? -7.581 -14.708 5.411 1.00 98.69 272 THR A CA 1
ATOM 2147 C C . THR A 1 272 ? -6.804 -14.923 4.107 1.00 98.69 272 THR A C 1
ATOM 2149 O O . THR A 1 272 ? -7.443 -15.200 3.088 1.00 98.69 272 THR A O 1
ATOM 2152 N N . PRO A 1 273 ? -5.465 -14.781 4.100 1.00 98.31 273 PRO A N 1
ATOM 2153 C CA . PRO A 1 273 ? -4.688 -14.754 2.864 1.00 98.31 273 PRO A CA 1
ATOM 2154 C C . PRO A 1 273 ? -4.707 -16.115 2.158 1.00 98.31 273 PRO A C 1
ATOM 2156 O O . PRO A 1 273 ? -4.204 -17.109 2.679 1.00 98.31 273 PRO A O 1
ATOM 2159 N N . SER A 1 274 ? -5.275 -16.152 0.955 1.00 98.69 274 SER A N 1
ATOM 2160 C CA . SER A 1 274 ? -5.181 -17.278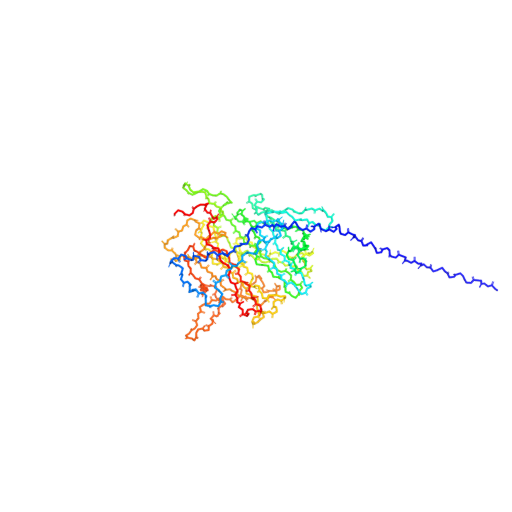 0.023 1.00 98.69 274 SER A CA 1
ATOM 2161 C C . SER A 1 274 ? -5.466 -16.803 -1.403 1.00 98.69 274 SER A C 1
ATOM 2163 O O . SER A 1 274 ? -6.044 -15.729 -1.598 1.00 98.69 274 SER A O 1
ATOM 2165 N N . ILE A 1 275 ? -5.098 -17.612 -2.398 1.00 98.62 275 ILE A N 1
ATOM 2166 C CA . ILE A 1 275 ? -5.384 -17.342 -3.816 1.00 98.62 275 ILE A CA 1
ATOM 2167 C C . ILE A 1 275 ? -6.894 -17.206 -4.051 1.00 98.62 275 ILE A C 1
ATOM 2169 O O . ILE A 1 275 ? -7.326 -16.339 -4.807 1.00 98.62 275 ILE A O 1
ATOM 2173 N N . GLU A 1 276 ? -7.695 -18.023 -3.370 1.00 98.38 276 GLU A N 1
ATOM 2174 C CA . GLU A 1 276 ? -9.153 -18.047 -3.492 1.00 98.38 276 GLU A CA 1
ATOM 2175 C C . GLU A 1 276 ? -9.810 -16.811 -2.869 1.00 98.38 276 GLU A C 1
ATOM 2177 O O . GLU A 1 276 ? -10.852 -16.370 -3.344 1.00 98.38 276 GLU A O 1
ATOM 2182 N N . ASN A 1 277 ? -9.214 -16.249 -1.813 1.00 98.75 277 ASN A N 1
ATOM 2183 C CA . ASN A 1 277 ? -9.834 -15.169 -1.048 1.00 98.75 277 ASN A CA 1
ATOM 2184 C C . ASN A 1 277 ? -9.407 -13.769 -1.500 1.00 98.75 277 ASN A C 1
ATOM 2186 O O . ASN A 1 277 ? -10.197 -12.833 -1.402 1.00 98.75 277 ASN A O 1
ATOM 2190 N N . ILE A 1 278 ? -8.169 -13.598 -1.973 1.00 98.56 278 ILE A N 1
ATOM 2191 C CA . ILE A 1 278 ? -7.552 -12.271 -2.152 1.00 98.56 278 ILE A CA 1
ATOM 2192 C C . ILE A 1 278 ? -8.260 -11.380 -3.191 1.00 98.56 278 ILE A C 1
ATOM 2194 O O . ILE A 1 278 ? -8.185 -10.160 -3.121 1.00 98.56 278 ILE A O 1
ATOM 2198 N N . ASN A 1 279 ? -8.969 -11.975 -4.154 1.00 98.62 279 ASN A N 1
ATOM 2199 C CA . ASN A 1 279 ? -9.761 -11.251 -5.156 1.00 98.62 279 ASN A CA 1
ATOM 2200 C C . ASN A 1 279 ? -11.276 -11.439 -4.984 1.00 98.62 279 ASN A C 1
ATOM 2202 O O . ASN A 1 279 ? -12.044 -11.063 -5.868 1.00 98.62 279 ASN A O 1
ATOM 2206 N N . ASP A 1 280 ? -11.722 -12.010 -3.865 1.00 98.50 280 ASP A N 1
ATOM 2207 C CA . ASP A 1 280 ? -13.137 -12.191 -3.562 1.00 98.50 280 ASP A CA 1
ATOM 2208 C C . ASP A 1 280 ? -13.557 -11.211 -2.462 1.00 98.50 280 ASP A C 1
ATOM 2210 O O . ASP A 1 280 ? -13.309 -11.428 -1.274 1.00 98.50 280 ASP A O 1
ATOM 2214 N N . LYS A 1 281 ? -14.249 -10.135 -2.863 1.00 98.19 281 LYS A N 1
ATOM 2215 C CA . LYS A 1 281 ? -14.794 -9.108 -1.959 1.00 98.19 281 LYS A CA 1
ATOM 2216 C C . LYS A 1 281 ? -15.576 -9.715 -0.788 1.00 98.19 281 LYS A C 1
ATOM 2218 O O . LYS A 1 281 ? -15.536 -9.176 0.314 1.00 98.19 281 LYS A O 1
ATOM 2223 N N . SER A 1 282 ? -16.269 -10.836 -1.002 1.00 98.25 282 SER A N 1
ATOM 2224 C CA . SER A 1 282 ? -17.100 -11.482 0.025 1.00 98.25 282 SER A CA 1
ATOM 2225 C C . SER A 1 282 ? -16.291 -12.106 1.170 1.00 98.25 282 SER A C 1
ATOM 2227 O O . SER A 1 282 ? -16.848 -12.396 2.229 1.00 98.25 282 SER A O 1
ATOM 2229 N N . LYS A 1 283 ? -14.979 -12.295 0.985 1.00 98.75 283 LYS A N 1
ATOM 2230 C CA . LYS A 1 283 ? -14.053 -12.856 1.984 1.00 98.75 283 LYS A CA 1
ATOM 2231 C C . LYS A 1 283 ? -13.419 -11.807 2.886 1.00 98.75 283 LYS A C 1
ATOM 2233 O O . LYS A 1 283 ? -12.753 -12.172 3.856 1.00 98.75 283 LYS A O 1
ATOM 2238 N N . TYR A 1 284 ? -13.619 -10.529 2.581 1.00 98.81 284 TYR A N 1
ATOM 2239 C CA . TYR A 1 284 ? -13.096 -9.434 3.380 1.00 98.81 284 TYR A CA 1
ATOM 2240 C C . TYR A 1 284 ? -14.006 -9.124 4.568 1.00 98.81 284 TYR A C 1
ATOM 2242 O O . TYR A 1 284 ? -15.234 -9.237 4.514 1.00 98.81 284 TYR A O 1
ATOM 2250 N N . GLU A 1 285 ? -13.367 -8.705 5.653 1.00 98.88 285 GLU A N 1
ATOM 2251 C CA . GLU A 1 285 ? -14.004 -8.088 6.806 1.00 98.88 285 GLU A CA 1
ATOM 2252 C C . GLU A 1 285 ? -13.537 -6.636 6.899 1.00 98.88 285 GLU A C 1
ATOM 2254 O O . GLU A 1 285 ? -12.347 -6.339 6.784 1.00 98.88 285 GLU A O 1
ATOM 2259 N N . TYR A 1 286 ? -14.476 -5.735 7.145 1.00 98.88 286 TYR A N 1
ATOM 2260 C CA . TYR A 1 286 ? -14.262 -4.299 7.218 1.00 98.88 286 TYR A CA 1
ATOM 2261 C C . TYR A 1 286 ? -14.472 -3.822 8.649 1.00 98.88 286 TYR A C 1
ATOM 2263 O O . TYR A 1 286 ? -15.407 -4.266 9.325 1.00 98.88 286 TYR A O 1
ATOM 2271 N N . TYR A 1 287 ? -13.615 -2.922 9.118 1.00 98.81 287 TYR A N 1
ATOM 2272 C CA . TYR A 1 287 ? -13.794 -2.301 10.422 1.00 98.81 287 TYR A CA 1
ATOM 2273 C C . TYR A 1 287 ? -15.053 -1.422 10.414 1.00 98.81 287 TYR A C 1
ATOM 2275 O O . TYR A 1 287 ? -15.233 -0.584 9.533 1.00 98.81 287 TYR A O 1
ATOM 2283 N N . ALA A 1 288 ? -15.936 -1.615 11.393 1.00 98.44 288 ALA A N 1
ATOM 2284 C CA . ALA A 1 288 ? -17.234 -0.939 11.494 1.00 98.44 288 ALA A CA 1
ATOM 2285 C C . ALA A 1 288 ? -17.369 -0.093 12.775 1.00 98.44 288 ALA A C 1
ATOM 2287 O O . ALA A 1 288 ? -18.479 0.215 13.229 1.00 98.44 288 ALA A O 1
ATOM 2288 N N . GLY A 1 289 ? -16.237 0.297 13.367 1.00 98.00 289 GLY A N 1
ATOM 2289 C CA . GLY A 1 289 ? -16.171 1.019 14.635 1.00 98.00 289 GLY A CA 1
ATOM 2290 C C . GLY A 1 289 ? -15.997 0.091 15.836 1.00 98.00 289 GLY A C 1
ATOM 2291 O O . GLY A 1 289 ? -15.551 -1.048 15.711 1.00 98.00 289 GLY A O 1
ATOM 2292 N N . LYS A 1 290 ? -16.354 0.598 17.018 1.00 97.81 290 LYS A N 1
ATOM 2293 C CA . LYS A 1 290 ? -16.256 -0.125 18.289 1.00 97.81 290 LYS A CA 1
ATOM 2294 C C . LYS A 1 290 ? -17.626 -0.349 18.910 1.00 97.81 290 LYS A C 1
ATOM 2296 O O . LYS A 1 290 ? -18.538 0.459 18.721 1.00 97.81 290 LYS A O 1
ATOM 2301 N N . ASP A 1 291 ? -17.761 -1.432 19.662 1.00 96.94 291 ASP A N 1
ATOM 2302 C CA . ASP A 1 291 ? -18.931 -1.674 20.497 1.00 96.94 291 ASP A CA 1
ATOM 2303 C C . ASP A 1 291 ? -18.895 -0.832 21.791 1.00 96.94 291 ASP A C 1
ATOM 2305 O O . ASP A 1 291 ? -17.993 -0.024 22.024 1.00 96.94 291 ASP A O 1
ATOM 2309 N N . LYS A 1 292 ? -19.886 -1.025 22.671 1.00 96.81 292 LYS A N 1
ATOM 2310 C CA . LYS A 1 292 ? -19.971 -0.307 23.958 1.00 96.81 292 LYS A CA 1
ATOM 2311 C C . LYS A 1 292 ? -18.827 -0.632 24.929 1.00 96.81 292 LYS A C 1
ATOM 2313 O O . LYS A 1 292 ? -18.654 0.097 25.902 1.00 96.81 292 LYS A O 1
ATOM 2318 N N . LYS A 1 293 ? -18.096 -1.727 24.711 1.00 96.81 293 LYS A N 1
ATOM 2319 C CA . LYS A 1 293 ? -16.943 -2.153 25.515 1.00 96.81 293 LYS A CA 1
ATOM 2320 C C . LYS A 1 293 ? -15.617 -1.677 24.917 1.00 96.81 293 LYS A C 1
ATOM 2322 O O . LYS A 1 293 ? -14.590 -1.810 25.571 1.00 96.81 293 LYS A O 1
ATOM 2327 N N . GLY A 1 294 ? -15.644 -1.084 23.723 1.00 95.62 294 GLY A N 1
ATOM 2328 C CA . GLY A 1 294 ? -14.456 -0.633 23.006 1.00 95.62 294 GLY A CA 1
ATOM 2329 C C . GLY A 1 294 ? -13.852 -1.690 22.079 1.00 95.62 294 GLY A C 1
ATOM 2330 O O . GLY A 1 294 ? -12.809 -1.420 21.481 1.00 95.62 294 GLY A O 1
ATOM 2331 N N . GLU A 1 295 ? -14.499 -2.847 21.923 1.00 96.31 295 GLU A N 1
ATOM 2332 C CA . GLU A 1 295 ? -14.029 -3.931 21.060 1.00 96.31 295 GLU A CA 1
ATOM 2333 C C . GLU A 1 295 ? -14.339 -3.631 19.587 1.00 96.31 295 GLU A C 1
ATOM 2335 O O . GLU A 1 295 ? -15.398 -3.065 19.288 1.00 96.31 295 GLU A O 1
ATOM 2340 N N . PRO A 1 296 ? -13.445 -3.989 18.647 1.00 96.88 296 PRO A N 1
ATOM 2341 C CA . PRO A 1 296 ? -13.655 -3.723 17.232 1.00 96.88 296 PRO A CA 1
ATOM 2342 C C . PRO A 1 296 ? -14.816 -4.556 16.679 1.00 96.88 296 PRO A C 1
ATOM 2344 O O . PRO A 1 296 ? -14.881 -5.773 16.859 1.00 96.88 296 PRO A O 1
ATOM 2347 N N . ILE A 1 297 ? -15.708 -3.899 15.945 1.00 98.38 297 ILE A N 1
ATOM 2348 C CA . ILE A 1 297 ? -16.772 -4.553 15.185 1.00 98.38 297 ILE A CA 1
ATOM 2349 C C . ILE A 1 297 ? -16.260 -4.793 13.767 1.00 98.38 297 ILE A C 1
ATOM 2351 O O . ILE A 1 297 ? -15.781 -3.869 13.110 1.00 98.38 297 ILE A O 1
ATOM 2355 N N . TRP A 1 298 ? -16.415 -6.024 13.284 1.00 98.50 298 TRP A N 1
ATOM 2356 C CA . TRP A 1 298 ? -16.103 -6.417 11.913 1.00 98.50 298 TRP A CA 1
ATOM 2357 C C . TRP A 1 298 ? -17.387 -6.758 11.157 1.00 98.50 298 TRP A C 1
ATOM 2359 O O . TRP A 1 298 ? -18.275 -7.422 11.692 1.00 98.50 298 TRP A O 1
ATOM 2369 N N . THR A 1 299 ? -17.495 -6.293 9.916 1.00 98.56 299 THR A N 1
ATOM 2370 C CA . THR A 1 299 ? -18.639 -6.536 9.024 1.00 98.56 299 THR A CA 1
ATOM 2371 C C . THR A 1 299 ? -18.160 -7.072 7.679 1.00 98.56 299 THR A C 1
ATOM 2373 O O . THR A 1 299 ? -17.095 -6.684 7.214 1.00 98.56 299 THR A O 1
ATOM 2376 N N . ASN A 1 300 ? -18.949 -7.914 7.010 1.00 98.19 300 ASN A N 1
ATOM 2377 C CA . ASN A 1 300 ? -18.707 -8.298 5.609 1.00 98.19 300 ASN A CA 1
ATOM 2378 C C . ASN A 1 300 ? -19.431 -7.376 4.610 1.00 98.19 300 ASN A C 1
ATOM 2380 O O . ASN A 1 300 ? -19.284 -7.513 3.399 1.00 98.19 300 ASN A O 1
ATOM 2384 N N . ASP A 1 301 ? -20.229 -6.433 5.111 1.00 98.12 301 ASP A N 1
ATOM 2385 C CA . ASP A 1 301 ? -20.908 -5.424 4.302 1.00 98.12 301 ASP A CA 1
ATOM 2386 C C . ASP A 1 301 ? -20.026 -4.181 4.165 1.00 98.12 301 ASP A C 1
ATOM 2388 O O . ASP A 1 301 ? -19.891 -3.403 5.112 1.00 98.12 301 ASP A O 1
ATOM 2392 N N . PHE A 1 302 ? -19.449 -3.994 2.977 1.00 98.00 302 PHE A N 1
ATOM 2393 C CA . PHE A 1 302 ? -18.587 -2.855 2.658 1.00 98.00 302 PHE A CA 1
ATOM 2394 C C . PHE A 1 302 ? -19.265 -1.503 2.909 1.00 98.00 302 PHE A C 1
ATOM 2396 O O . PHE A 1 302 ? -18.603 -0.559 3.324 1.00 98.00 302 PHE A O 1
ATOM 2403 N N . ASN A 1 303 ? -20.587 -1.400 2.746 1.00 96.56 303 ASN A N 1
ATOM 2404 C CA . ASN A 1 303 ? -21.302 -0.136 2.960 1.00 96.56 303 ASN A CA 1
ATOM 2405 C C . ASN A 1 303 ? -21.341 0.288 4.435 1.00 96.56 303 ASN A C 1
ATOM 2407 O O . ASN A 1 303 ? -21.695 1.422 4.742 1.00 96.56 303 ASN A O 1
ATOM 2411 N N . LYS A 1 304 ? -21.002 -0.623 5.353 1.00 97.75 304 LYS A N 1
ATOM 2412 C CA . LYS A 1 304 ? -20.949 -0.376 6.799 1.00 97.75 304 LYS A CA 1
ATOM 2413 C C . LYS A 1 304 ? -19.531 -0.135 7.310 1.00 97.75 304 LYS A C 1
ATOM 2415 O O . LYS A 1 304 ? -19.355 -0.037 8.527 1.00 97.75 304 LYS A O 1
ATOM 2420 N N . ILE A 1 305 ? -18.537 -0.078 6.420 1.00 98.25 305 ILE A N 1
ATOM 2421 C CA . ILE A 1 305 ? -17.176 0.283 6.807 1.00 98.25 305 ILE A CA 1
ATOM 2422 C C . ILE A 1 305 ? -17.177 1.667 7.463 1.00 98.25 305 ILE A C 1
ATOM 2424 O O . ILE A 1 305 ? -17.909 2.566 7.047 1.00 98.25 305 ILE A O 1
ATOM 2428 N N . LYS A 1 306 ? -16.364 1.825 8.504 1.00 98.00 306 LYS A N 1
ATOM 2429 C CA . LYS A 1 306 ? -16.120 3.106 9.163 1.00 98.00 306 LYS A CA 1
ATOM 2430 C C . LYS A 1 306 ? -14.628 3.430 9.159 1.00 98.00 306 LYS A C 1
ATOM 2432 O O . LYS A 1 306 ? -13.819 2.498 9.186 1.00 98.00 306 LYS A O 1
ATOM 2437 N N . PRO A 1 307 ? -14.266 4.719 9.198 1.00 97.56 307 PRO A N 1
ATOM 2438 C CA . PRO A 1 307 ? -12.890 5.133 9.422 1.00 97.56 307 PRO A CA 1
ATOM 2439 C C . PRO A 1 307 ? -12.329 4.538 10.718 1.00 97.56 307 PRO A C 1
ATOM 2441 O O . PRO A 1 307 ? -12.988 4.540 11.763 1.00 97.56 307 PRO A O 1
ATOM 2444 N N . LEU A 1 308 ? -11.101 4.027 10.654 1.00 97.69 308 LEU A N 1
ATOM 2445 C CA . LEU A 1 308 ? -10.271 3.742 11.821 1.00 97.69 308 LEU A CA 1
ATOM 2446 C C . LEU A 1 308 ? -9.828 5.051 12.484 1.00 97.69 308 LEU A C 1
ATOM 2448 O O . LEU A 1 308 ? -9.904 5.162 13.708 1.00 97.69 308 LEU A O 1
ATOM 2452 N N . LEU A 1 309 ? -9.378 6.011 11.672 1.00 96.62 309 LEU A N 1
ATOM 2453 C CA . LEU A 1 309 ? -8.979 7.362 12.066 1.00 96.62 309 LEU A CA 1
ATOM 2454 C C . LEU A 1 309 ? -9.538 8.365 11.059 1.00 96.62 309 LEU A C 1
ATOM 2456 O O . LEU A 1 309 ? -9.719 8.030 9.890 1.00 96.62 309 LEU A O 1
ATOM 2460 N N . GLU A 1 310 ? -9.765 9.590 11.515 1.00 94.94 310 GLU A N 1
ATOM 2461 C CA . GLU A 1 310 ? -10.267 10.683 10.690 1.00 94.94 310 GLU A CA 1
ATOM 2462 C C . GLU A 1 310 ? -9.593 11.985 11.107 1.00 94.94 310 GLU A C 1
ATOM 2464 O O . GLU A 1 310 ? -9.470 12.284 12.300 1.00 94.94 310 GLU A O 1
ATOM 2469 N N . TRP A 1 311 ? -9.131 12.730 10.111 1.00 93.25 311 TRP A N 1
ATOM 2470 C CA . TRP A 1 311 ? -8.634 14.087 10.247 1.00 93.25 311 TRP A CA 1
ATOM 2471 C C . TRP A 1 311 ? -8.707 14.731 8.863 1.00 93.25 311 TRP A C 1
ATOM 2473 O O . TRP A 1 311 ? -7.833 14.498 8.030 1.00 93.25 311 TRP A O 1
ATOM 2483 N N . ASN A 1 312 ? -9.777 15.500 8.632 1.00 90.75 312 ASN A N 1
ATOM 2484 C CA . ASN A 1 312 ? -10.072 16.130 7.340 1.00 90.75 312 ASN A CA 1
ATOM 2485 C C . ASN A 1 312 ? -8.821 16.765 6.736 1.00 90.75 312 ASN A C 1
ATOM 2487 O O . ASN A 1 312 ? -8.128 17.500 7.446 1.00 90.75 312 ASN A O 1
ATOM 2491 N N . ASP A 1 313 ? -8.549 16.491 5.464 1.00 87.69 313 ASP A N 1
ATOM 2492 C CA . ASP A 1 313 ? -7.405 16.975 4.688 1.00 87.69 313 ASP A CA 1
ATOM 2493 C C . ASP A 1 313 ? -6.007 16.511 5.140 1.00 87.69 313 ASP A C 1
ATOM 2495 O O . ASP A 1 313 ? -5.019 16.974 4.573 1.00 87.69 313 ASP A O 1
ATOM 2499 N N . ASN A 1 314 ? -5.892 15.640 6.149 1.00 90.12 314 ASN A N 1
ATOM 2500 C CA . ASN A 1 314 ? -4.619 15.290 6.799 1.00 90.12 314 ASN A CA 1
ATOM 2501 C C . ASN A 1 314 ? -4.393 13.768 6.925 1.00 90.12 314 ASN A C 1
ATOM 2503 O O . ASN A 1 314 ? -3.532 13.326 7.689 1.00 90.12 314 ASN A O 1
ATOM 2507 N N . MET A 1 315 ? -5.169 12.958 6.199 1.00 93.75 315 MET A N 1
ATOM 2508 C CA . MET A 1 315 ? -5.105 11.493 6.213 1.00 93.75 315 MET A CA 1
ATOM 2509 C C . MET A 1 315 ? -4.746 10.940 4.840 1.00 93.75 315 MET A C 1
ATOM 2511 O O . MET A 1 315 ? -5.551 10.279 4.194 1.00 93.75 315 MET A O 1
ATOM 2515 N N . GLY A 1 316 ? -3.533 11.240 4.385 1.00 93.69 316 GLY A N 1
ATOM 2516 C CA . GLY A 1 316 ? -2.979 10.725 3.140 1.00 93.69 316 GLY A CA 1
ATOM 2517 C C . GLY A 1 316 ? -2.438 9.300 3.228 1.00 93.69 316 GLY A C 1
ATOM 2518 O O . GLY A 1 316 ? -2.794 8.531 4.121 1.00 93.69 316 GLY A O 1
ATOM 2519 N N . CYS A 1 317 ? -1.521 8.972 2.312 1.00 93.38 317 CYS A N 1
ATOM 2520 C CA . CYS A 1 317 ? -0.871 7.665 2.222 1.00 93.38 317 CYS A CA 1
ATOM 2521 C C . CYS A 1 317 ? -0.394 7.166 3.593 1.00 93.38 317 CYS A C 1
ATOM 2523 O O . CYS A 1 317 ? 0.248 7.892 4.358 1.00 93.38 317 CYS A O 1
ATOM 2525 N N . VAL A 1 318 ? -0.724 5.909 3.889 1.00 96.50 318 VAL A N 1
ATOM 2526 C CA . VAL A 1 318 ? -0.634 5.344 5.235 1.00 96.50 318 VAL A CA 1
ATOM 2527 C C . VAL A 1 318 ? 0.044 3.985 5.245 1.00 96.50 318 VAL A C 1
ATOM 2529 O O . VAL A 1 318 ? -0.279 3.110 4.446 1.00 96.50 318 VAL A O 1
ATOM 2532 N N . THR A 1 319 ? 0.930 3.761 6.209 1.00 97.19 319 THR A N 1
ATOM 2533 C CA . THR A 1 319 ? 1.511 2.444 6.496 1.00 97.19 319 THR A CA 1
ATOM 2534 C C . THR A 1 319 ? 1.412 2.128 7.982 1.00 97.19 319 THR A C 1
ATOM 2536 O O . THR A 1 319 ? 1.356 3.030 8.820 1.00 97.19 319 THR A O 1
ATOM 2539 N N . ILE A 1 320 ? 1.370 0.837 8.321 1.00 98.44 320 ILE A N 1
ATOM 2540 C CA . ILE A 1 320 ? 1.435 0.365 9.707 1.00 98.44 320 ILE A CA 1
ATOM 2541 C C . ILE A 1 320 ? 2.450 -0.772 9.791 1.00 98.44 320 ILE A C 1
ATOM 2543 O O . ILE A 1 320 ? 2.344 -1.742 9.043 1.00 98.44 320 ILE A O 1
ATOM 2547 N N . THR A 1 321 ? 3.355 -0.693 10.764 1.00 98.00 321 THR A N 1
ATOM 2548 C CA . THR A 1 321 ? 4.296 -1.765 11.105 1.00 98.00 321 THR A CA 1
ATOM 2549 C C . THR A 1 321 ? 4.185 -2.120 12.580 1.00 98.00 321 THR A C 1
ATOM 2551 O O . THR A 1 321 ? 4.208 -1.246 13.451 1.00 98.00 321 THR A O 1
ATOM 2554 N N . TYR A 1 322 ? 4.090 -3.410 12.885 1.00 98.25 322 TYR A N 1
ATOM 2555 C CA . TYR A 1 322 ? 4.228 -3.905 14.245 1.00 98.25 322 TYR A CA 1
ATOM 2556 C C . TYR A 1 322 ? 5.705 -4.006 14.626 1.00 98.25 322 TYR A C 1
ATOM 2558 O O . TYR A 1 322 ? 6.485 -4.711 13.991 1.00 98.25 322 TYR A O 1
ATOM 2566 N N . ASN A 1 323 ? 6.091 -3.323 15.702 1.00 97.19 323 ASN A N 1
ATOM 2567 C CA . ASN A 1 323 ? 7.426 -3.427 16.270 1.00 97.19 323 ASN A CA 1
ATOM 2568 C C . ASN A 1 323 ? 7.408 -4.406 17.461 1.00 97.19 323 ASN A C 1
ATOM 2570 O O . ASN A 1 323 ? 6.866 -4.056 18.517 1.00 97.19 323 ASN A O 1
ATOM 2574 N N . PRO A 1 324 ? 8.021 -5.600 17.350 1.00 96.00 324 PRO A N 1
ATOM 2575 C CA . PRO A 1 324 ? 7.981 -6.607 18.411 1.00 96.00 324 PRO A CA 1
ATOM 2576 C C . PRO A 1 324 ? 8.774 -6.211 19.663 1.00 96.00 324 PRO A C 1
ATOM 2578 O O . PRO A 1 324 ? 8.400 -6.604 20.768 1.00 96.00 324 PRO A O 1
ATOM 2581 N N . GLY A 1 325 ? 9.825 -5.397 19.520 1.00 95.56 325 GLY A N 1
ATOM 2582 C CA . GLY A 1 325 ? 10.610 -4.893 20.651 1.00 95.56 325 GLY A CA 1
ATOM 2583 C C . GLY A 1 325 ? 9.824 -3.908 21.519 1.00 95.56 325 GLY A C 1
ATOM 2584 O O . GLY A 1 325 ? 9.913 -3.951 22.744 1.00 95.56 325 GLY A O 1
ATOM 2585 N N . LEU A 1 326 ? 9.005 -3.061 20.889 1.00 95.56 326 LEU A N 1
ATOM 2586 C CA . LEU A 1 326 ? 8.127 -2.109 21.574 1.00 95.56 326 LEU A CA 1
ATOM 2587 C C . LEU A 1 326 ? 6.772 -2.720 21.955 1.00 95.56 326 LEU A C 1
ATOM 2589 O O . LEU A 1 326 ? 6.104 -2.205 22.849 1.00 95.56 326 LEU A O 1
ATOM 2593 N N . LYS A 1 327 ? 6.357 -3.802 21.284 1.00 95.75 327 LYS A N 1
ATOM 2594 C CA . LYS A 1 327 ? 4.996 -4.364 21.334 1.00 95.75 327 LYS A CA 1
ATOM 2595 C C . LYS A 1 327 ? 3.935 -3.324 20.965 1.00 95.75 327 LYS A C 1
ATOM 2597 O O . LYS A 1 327 ? 2.906 -3.191 21.631 1.00 95.75 327 LYS A O 1
ATOM 2602 N N . LYS A 1 328 ? 4.215 -2.541 19.921 1.00 96.25 328 LYS A N 1
ATOM 2603 C CA . LYS A 1 328 ? 3.362 -1.443 19.446 1.00 96.25 328 LYS A CA 1
ATOM 2604 C C . LYS A 1 328 ? 3.238 -1.478 17.931 1.00 96.25 328 LYS A C 1
ATOM 2606 O O . LYS A 1 328 ? 4.166 -1.883 17.236 1.00 96.25 328 LYS A O 1
ATOM 2611 N N . TYR A 1 329 ? 2.111 -0.974 17.445 1.00 97.31 329 TYR A N 1
ATOM 2612 C CA . TYR A 1 329 ? 1.929 -0.612 16.046 1.00 97.31 329 TYR A CA 1
ATOM 2613 C C . TYR A 1 329 ? 2.402 0.825 15.841 1.00 97.31 329 TYR A C 1
ATOM 2615 O O . TYR A 1 329 ? 1.981 1.723 16.572 1.00 97.31 329 TYR A O 1
ATOM 2623 N N . LEU A 1 330 ? 3.279 1.030 14.867 1.00 97.00 330 LEU A N 1
ATOM 2624 C CA . LEU A 1 330 ? 3.706 2.343 14.404 1.00 97.00 330 LEU A CA 1
ATOM 2625 C C . LEU A 1 330 ? 2.971 2.624 13.099 1.00 97.00 330 LEU A C 1
ATOM 2627 O O . LEU A 1 330 ? 3.086 1.841 12.161 1.00 97.00 330 LEU A O 1
ATOM 2631 N N . MET A 1 331 ? 2.202 3.709 13.066 1.00 97.12 331 MET A N 1
ATOM 2632 C CA . MET A 1 331 ? 1.509 4.172 11.869 1.00 97.12 331 MET A CA 1
ATOM 2633 C C . MET A 1 331 ? 2.166 5.459 11.381 1.00 97.12 331 MET A C 1
ATOM 2635 O O . MET A 1 331 ? 2.384 6.377 12.173 1.00 97.12 331 MET A O 1
ATOM 2639 N N . CYS A 1 332 ? 2.448 5.524 10.087 1.00 94.81 332 CYS A N 1
ATOM 2640 C CA . CYS A 1 332 ? 2.910 6.731 9.413 1.00 94.81 332 CYS A CA 1
ATOM 2641 C C . CYS A 1 332 ? 1.832 7.168 8.426 1.00 94.81 332 CYS A C 1
ATOM 2643 O O . CYS A 1 332 ? 1.357 6.343 7.652 1.00 94.81 332 CYS A O 1
ATOM 2645 N N . VAL A 1 333 ? 1.456 8.444 8.474 1.00 93.38 333 VAL A N 1
ATOM 2646 C CA . VAL A 1 333 ? 0.462 9.061 7.590 1.00 93.38 333 VAL A CA 1
ATOM 2647 C C . VAL A 1 333 ? 1.075 10.329 7.015 1.00 93.38 333 VAL A C 1
ATOM 2649 O O . VAL A 1 333 ? 1.746 11.067 7.741 1.00 93.38 333 VAL A O 1
ATOM 2652 N N . THR A 1 334 ? 0.875 10.576 5.725 1.00 89.38 334 THR A N 1
ATOM 2653 C CA . THR A 1 334 ? 1.280 11.832 5.088 1.00 89.38 334 THR A CA 1
ATOM 2654 C C . THR A 1 334 ? 0.176 12.878 5.197 1.00 89.38 334 THR A C 1
ATOM 2656 O O . THR A 1 334 ? -0.997 12.561 5.032 1.00 89.38 334 THR A O 1
ATOM 2659 N N . ASP A 1 335 ? 0.549 14.138 5.408 1.00 74.81 335 ASP A N 1
ATOM 2660 C CA . ASP A 1 335 ? -0.377 15.283 5.412 1.00 74.81 335 ASP A CA 1
ATOM 2661 C C . ASP A 1 335 ? -0.797 15.732 3.996 1.00 74.81 335 ASP A C 1
ATOM 2663 O O . ASP A 1 335 ? -1.699 16.546 3.828 1.00 74.81 335 ASP A O 1
ATOM 2667 N N . GLY A 1 336 ? -0.151 15.185 2.963 1.00 66.19 336 GLY A N 1
ATOM 2668 C CA . GLY A 1 336 ? -0.534 15.352 1.566 1.00 66.19 336 GLY A CA 1
ATOM 2669 C C . GLY A 1 336 ? -0.032 16.622 0.881 1.00 66.19 336 GLY A C 1
ATOM 2670 O O . GLY A 1 336 ? -0.446 16.906 -0.250 1.00 66.19 336 GLY A O 1
ATOM 2671 N N . GLY A 1 337 ? 0.923 17.329 1.497 1.00 67.50 337 GLY A N 1
ATOM 2672 C CA . GLY A 1 337 ? 1.521 18.552 0.949 1.00 67.50 337 GLY A CA 1
ATOM 2673 C C . GLY A 1 337 ? 2.149 18.414 -0.447 1.00 67.50 337 GLY A C 1
ATOM 2674 O O . GLY A 1 337 ? 2.318 19.409 -1.131 1.00 67.50 337 GLY A O 1
ATOM 2675 N N . ASN A 1 338 ? 2.444 17.201 -0.928 1.00 67.00 338 ASN A N 1
ATOM 2676 C CA . ASN A 1 338 ? 3.053 16.989 -2.249 1.00 67.00 338 ASN A CA 1
ATOM 2677 C C . ASN A 1 338 ? 2.061 17.040 -3.427 1.00 67.00 338 ASN A C 1
ATOM 2679 O O . ASN A 1 338 ? 2.497 17.036 -4.577 1.00 67.00 338 ASN A O 1
ATOM 2683 N N . THR A 1 339 ? 0.744 17.074 -3.182 1.00 75.81 339 THR A N 1
ATOM 2684 C CA . THR A 1 339 ? -0.243 17.156 -4.282 1.00 75.81 339 THR A CA 1
ATOM 2685 C C . THR A 1 339 ? -0.230 18.525 -4.955 1.00 75.81 339 THR A C 1
ATOM 2687 O O . THR A 1 339 ? -0.412 18.622 -6.168 1.00 75.81 339 THR A O 1
ATOM 2690 N N . VAL A 1 340 ? -0.015 19.574 -4.160 1.00 67.19 340 VAL A N 1
ATOM 2691 C CA . VAL A 1 340 ? 0.074 20.971 -4.585 1.00 67.19 340 VAL A CA 1
ATOM 2692 C C . VAL A 1 340 ? 1.313 21.534 -3.912 1.00 67.19 340 VAL A C 1
ATOM 2694 O O . VAL A 1 340 ? 1.376 21.517 -2.690 1.00 67.19 340 VAL A O 1
ATOM 2697 N N . SER A 1 341 ? 2.291 22.001 -4.693 1.00 57.38 341 SER A N 1
ATOM 2698 C CA . SER A 1 341 ? 3.640 22.359 -4.215 1.00 57.38 341 SER A CA 1
ATOM 2699 C C . SER A 1 341 ? 3.668 23.261 -2.975 1.00 57.38 341 SER A C 1
ATOM 2701 O O . SER A 1 341 ? 4.620 23.195 -2.204 1.00 57.38 341 SER A O 1
ATOM 2703 N N . GLU A 1 342 ? 2.632 24.085 -2.786 1.00 53.66 342 GLU A N 1
ATOM 2704 C CA . GLU A 1 342 ? 2.355 24.818 -1.554 1.00 53.66 342 GLU A CA 1
ATOM 2705 C C . GLU A 1 342 ? 0.848 24.754 -1.246 1.00 53.66 342 GLU A C 1
ATOM 2707 O O . GLU A 1 342 ? 0.011 25.076 -2.092 1.00 53.66 342 GLU A O 1
ATOM 2712 N N . MET A 1 343 ? 0.490 24.337 -0.030 1.00 49.78 343 MET A N 1
ATOM 2713 C CA . MET A 1 343 ? -0.881 24.418 0.481 1.00 49.78 343 MET A CA 1
ATOM 2714 C C . MET A 1 343 ? -1.079 25.837 1.034 1.00 49.78 343 MET A C 1
ATOM 2716 O O . MET A 1 343 ? -0.496 26.168 2.066 1.00 49.78 343 MET A O 1
ATOM 2720 N N . HIS A 1 344 ? -1.814 26.692 0.315 1.00 48.59 344 HIS A N 1
ATOM 2721 C CA . HIS A 1 344 ? -2.115 28.066 0.746 1.00 48.59 344 HIS A CA 1
ATOM 2722 C C . HIS A 1 344 ? -3.232 28.137 1.787 1.00 48.59 344 HIS A C 1
ATOM 2724 O O . HIS A 1 344 ? -4.248 27.423 1.610 1.00 48.59 344 HIS A O 1
#